Protein AF-A0A1K1RZ10-F1 (afdb_monomer_lite)

Foldseek 3Di:
DDDPPPPPQLPPLQCQLPVVPPCVVVVVPPPDRHQDEQAEPPVCQVSSVVSLVVVLVVLLVCCVVPVDQEEEDDDDEQARQCCPSYRNYTRDCSVVSNVVSNQVVCCVPVVHRRHAYEGEPHDDDPRYEYEPEVDQPPAQDPPHEYEYEDEQFDLEDDPDGDGDPVVVVVVQVSQVVSVYGYDYHQHADPVRHGDDD

Radius of gyration: 19.36 Å; chains: 1; bounding box: 48×40×46 Å

pLDDT: mean 80.46, std 19.48, range [22.22, 98.38]

InterPro domains:
  IPR017853 Glycoside hydrolase superfamily [SSF51445] (45-194)
  IPR057739 Glycoside hydrolase family 29, N-terminal [PF01120] (50-194)

Structure (mmCIF, N/CA/C/O backbone):
data_AF-A0A1K1RZ10-F1
#
_entry.id   AF-A0A1K1RZ10-F1
#
loop_
_atom_site.group_PDB
_atom_site.id
_atom_site.type_symbol
_atom_site.label_atom_id
_atom_site.label_alt_id
_atom_site.label_comp_id
_atom_site.label_asym_id
_atom_site.label_entity_id
_atom_site.label_seq_id
_atom_site.pdbx_PDB_ins_code
_atom_site.Cartn_x
_atom_site.Cartn_y
_atom_site.Cartn_z
_atom_site.occupancy
_atom_site.B_iso_or_equiv
_atom_site.auth_seq_id
_atom_site.auth_comp_id
_atom_site.auth_asym_id
_atom_site.auth_atom_id
_atom_site.pdbx_PDB_model_num
ATOM 1 N N . MET A 1 1 ? 16.581 -17.159 25.638 1.00 31.84 1 MET A N 1
ATOM 2 C CA . MET A 1 1 ? 16.754 -15.747 25.233 1.00 31.84 1 MET A CA 1
ATOM 3 C C . MET A 1 1 ? 17.752 -15.730 24.096 1.00 31.84 1 MET A C 1
ATOM 5 O O . MET A 1 1 ? 18.945 -15.583 24.320 1.00 31.84 1 MET A O 1
ATOM 9 N N . GLU A 1 2 ? 17.261 -15.970 22.891 1.00 22.22 2 GLU A N 1
ATOM 10 C CA . GLU A 1 2 ? 18.051 -15.918 21.668 1.00 22.22 2 GLU A CA 1
ATOM 11 C C . GLU A 1 2 ? 17.484 -14.746 20.875 1.00 22.22 2 GLU A C 1
ATOM 13 O O . GLU A 1 2 ? 16.277 -14.669 20.642 1.00 22.22 2 GLU A O 1
ATOM 18 N N . LYS A 1 3 ? 18.326 -13.743 20.619 1.00 23.30 3 LYS A N 1
ATOM 19 C CA . LYS A 1 3 ? 17.936 -12.570 19.843 1.00 23.30 3 LYS A CA 1
ATOM 20 C C . LYS A 1 3 ? 17.592 -13.063 18.442 1.00 23.30 3 LYS A C 1
ATOM 22 O O . LYS A 1 3 ? 18.491 -13.488 17.725 1.00 23.30 3 LYS A O 1
ATOM 27 N N . ALA A 1 4 ? 16.322 -12.970 18.059 1.00 25.61 4 ALA A N 1
ATOM 28 C CA . ALA A 1 4 ? 15.931 -13.006 16.661 1.00 25.61 4 ALA A CA 1
ATOM 29 C C . ALA A 1 4 ? 16.624 -11.824 15.969 1.00 25.61 4 ALA A C 1
ATOM 31 O O . ALA A 1 4 ? 16.209 -10.670 16.085 1.00 25.61 4 ALA A O 1
ATOM 32 N N . SER A 1 5 ? 17.758 -12.094 15.328 1.00 28.73 5 SER A N 1
ATOM 33 C CA . SER A 1 5 ? 18.418 -11.162 14.429 1.00 28.73 5 SER A CA 1
ATOM 34 C C . SER A 1 5 ? 17.572 -11.073 13.164 1.00 28.73 5 SER A C 1
ATOM 36 O O . SER A 1 5 ? 17.844 -11.752 12.177 1.00 28.73 5 SER A O 1
ATOM 38 N N . GLY A 1 6 ? 16.516 -10.260 13.221 1.00 30.58 6 GLY A N 1
ATOM 39 C CA . GLY A 1 6 ? 15.771 -9.808 12.053 1.00 30.58 6 GLY A CA 1
ATOM 40 C C . GLY A 1 6 ? 16.678 -8.929 11.203 1.00 30.58 6 GLY A C 1
ATOM 41 O O . GLY A 1 6 ? 16.684 -7.706 11.333 1.00 30.58 6 GLY A O 1
ATOM 42 N N . GLY A 1 7 ? 17.506 -9.562 10.372 1.00 28.30 7 GLY A N 1
ATOM 43 C CA . GLY A 1 7 ? 18.120 -8.885 9.245 1.00 28.30 7 GLY A CA 1
ATOM 44 C C . GLY A 1 7 ? 16.985 -8.397 8.361 1.00 28.30 7 GLY A C 1
ATOM 45 O O . GLY A 1 7 ? 16.257 -9.213 7.810 1.00 28.30 7 GLY A O 1
ATOM 46 N N . LYS A 1 8 ? 16.793 -7.075 8.278 1.00 38.19 8 LYS A N 1
ATOM 47 C CA . LYS A 1 8 ? 15.908 -6.476 7.278 1.00 38.19 8 LYS A CA 1
ATOM 48 C C . LYS A 1 8 ? 16.359 -6.993 5.921 1.00 38.19 8 LYS A C 1
ATOM 50 O O . LYS A 1 8 ? 17.445 -6.639 5.458 1.00 38.19 8 LYS A O 1
ATOM 55 N N . ASP A 1 9 ? 15.548 -7.849 5.322 1.00 35.72 9 ASP A N 1
ATOM 56 C CA . ASP A 1 9 ? 15.793 -8.379 3.995 1.00 35.72 9 ASP A CA 1
ATOM 57 C C . ASP A 1 9 ? 15.550 -7.226 3.006 1.00 35.72 9 ASP A C 1
ATOM 59 O O . ASP A 1 9 ? 14.450 -6.997 2.512 1.00 35.72 9 ASP A O 1
ATOM 63 N N . MET A 1 10 ? 16.594 -6.422 2.760 1.00 37.62 10 MET A N 1
ATOM 64 C CA . MET A 1 10 ? 16.615 -5.282 1.819 1.00 37.62 10 MET A CA 1
ATOM 65 C C . MET A 1 10 ? 16.478 -5.726 0.345 1.00 37.62 10 MET A C 1
ATOM 67 O O . MET A 1 10 ? 16.858 -5.017 -0.587 1.00 37.62 10 MET A O 1
ATOM 71 N N . THR A 1 11 ? 15.982 -6.939 0.139 1.00 38.25 11 THR A N 1
ATOM 72 C CA . THR A 1 11 ? 15.814 -7.658 -1.115 1.00 38.25 11 THR A CA 1
ATOM 73 C C . THR A 1 11 ? 14.441 -7.435 -1.740 1.00 38.25 11 THR A C 1
ATOM 75 O O . THR A 1 11 ? 14.206 -7.940 -2.819 1.00 38.25 11 THR A O 1
ATOM 78 N N . HIS A 1 12 ? 13.510 -6.686 -1.149 1.00 37.19 12 HIS A N 1
ATOM 79 C CA . HIS A 1 12 ? 12.165 -6.588 -1.742 1.00 37.19 12 HIS A CA 1
ATOM 80 C C . HIS A 1 12 ? 12.026 -5.411 -2.729 1.00 37.19 12 HIS A C 1
ATOM 82 O O . HIS A 1 12 ? 11.561 -5.600 -3.856 1.00 3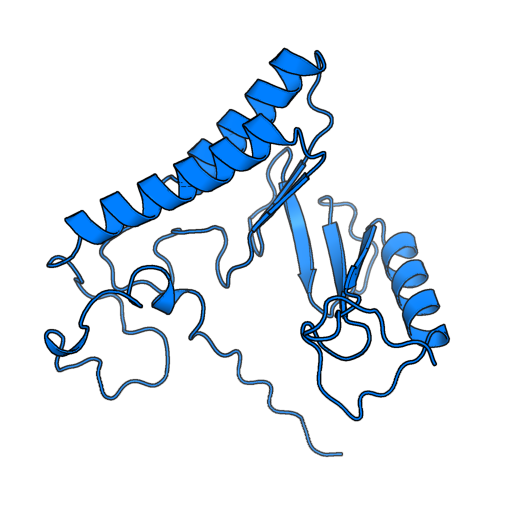7.19 12 HIS A O 1
ATOM 88 N N . ASP A 1 13 ? 12.568 -4.232 -2.410 1.00 37.50 13 ASP A N 1
ATOM 89 C CA . ASP A 1 13 ? 12.486 -3.069 -3.314 1.00 37.50 13 ASP A CA 1
ATOM 90 C C . ASP A 1 13 ? 13.431 -3.156 -4.514 1.00 37.50 13 ASP A C 1
ATOM 92 O O . ASP A 1 13 ? 13.096 -2.707 -5.614 1.00 37.50 13 ASP A O 1
ATOM 96 N N . PHE A 1 14 ? 14.598 -3.787 -4.335 1.00 37.47 14 PHE A N 1
ATOM 97 C CA . PHE A 1 14 ? 15.569 -3.969 -5.418 1.00 37.47 14 PHE A CA 1
ATOM 98 C C . PHE A 1 14 ? 15.023 -4.841 -6.554 1.00 37.47 14 PHE A C 1
ATOM 100 O O . PHE A 1 14 ? 15.487 -4.763 -7.692 1.00 37.47 14 PHE A O 1
ATOM 107 N N . TYR A 1 15 ? 14.043 -5.688 -6.244 1.00 42.84 15 TYR A N 1
ATOM 108 C CA . TYR A 1 15 ? 13.624 -6.773 -7.113 1.00 42.84 15 TYR A CA 1
ATOM 109 C C . TYR A 1 15 ? 12.433 -6.387 -7.996 1.00 42.84 15 TYR A C 1
ATOM 111 O O . TYR A 1 15 ? 12.360 -6.863 -9.122 1.00 42.84 15 TYR A O 1
ATOM 119 N N . MET A 1 16 ? 11.565 -5.447 -7.615 1.00 46.06 16 MET A N 1
ATOM 120 C CA . MET A 1 16 ? 10.372 -5.122 -8.424 1.00 46.06 16 MET A CA 1
ATOM 121 C C . MET A 1 16 ? 10.692 -4.645 -9.858 1.00 46.06 16 MET A C 1
ATOM 123 O O . MET A 1 16 ? 10.025 -5.054 -10.803 1.00 46.06 16 MET A O 1
ATOM 127 N N . VAL A 1 17 ? 11.746 -3.846 -10.065 1.00 50.25 17 VAL A N 1
ATOM 128 C CA . VAL A 1 17 ? 12.159 -3.406 -11.420 1.00 50.25 17 VAL A CA 1
ATOM 129 C C . VAL A 1 17 ? 13.129 -4.398 -12.088 1.00 50.25 17 VAL A C 1
ATOM 131 O O . VAL A 1 17 ? 13.363 -4.317 -13.289 1.00 50.25 17 VAL A O 1
ATOM 134 N N . LEU A 1 18 ? 13.695 -5.359 -11.352 1.00 49.16 18 LEU A N 1
ATOM 135 C CA . LEU A 1 18 ? 14.758 -6.243 -11.854 1.00 49.16 18 LEU A CA 1
ATOM 136 C C . LEU A 1 18 ? 14.378 -7.736 -11.917 1.00 49.16 18 LEU A C 1
ATOM 138 O O . LEU A 1 18 ? 15.129 -8.498 -12.515 1.00 49.16 18 LEU A O 1
ATOM 142 N N . ILE A 1 19 ? 13.215 -8.166 -11.404 1.00 48.66 19 ILE A N 1
ATOM 143 C CA . ILE A 1 19 ? 12.745 -9.570 -11.457 1.00 48.66 19 ILE A CA 1
ATOM 144 C C . ILE A 1 19 ? 12.663 -10.088 -12.899 1.00 48.66 19 ILE A C 1
ATOM 146 O O . ILE A 1 19 ? 13.001 -11.239 -13.167 1.00 48.66 19 ILE A O 1
ATOM 150 N N . CYS A 1 20 ? 12.256 -9.239 -13.844 1.00 51.03 20 CYS A N 1
ATOM 151 C CA . CYS A 1 20 ? 12.090 -9.632 -15.246 1.00 51.03 20 CYS A CA 1
ATOM 152 C C . CYS A 1 20 ? 13.328 -9.358 -16.111 1.00 51.03 20 CYS A C 1
ATOM 154 O O . CYS A 1 20 ? 13.260 -9.479 -17.335 1.00 51.03 20 CYS A O 1
ATOM 156 N N . VAL A 1 21 ? 14.444 -8.938 -15.510 1.00 63.06 21 VAL A N 1
ATOM 157 C CA . VAL A 1 21 ? 15.618 -8.469 -16.242 1.00 63.06 21 VAL A CA 1
ATOM 158 C C . VAL A 1 21 ? 16.857 -9.239 -15.800 1.00 63.06 21 VAL A C 1
ATOM 160 O O . VAL A 1 21 ? 17.139 -9.402 -14.617 1.00 63.06 21 VAL A O 1
ATOM 163 N N . SER A 1 22 ? 17.635 -9.725 -16.766 1.00 64.44 22 SER A N 1
ATOM 164 C CA . SER A 1 22 ? 18.854 -10.473 -16.467 1.00 64.44 22 SER A CA 1
ATOM 165 C C . SER A 1 22 ? 19.937 -9.555 -15.898 1.00 64.44 22 SER A C 1
ATOM 167 O O . SER A 1 22 ? 20.691 -8.936 -16.641 1.00 64.44 22 SER A O 1
ATOM 169 N N . ILE A 1 23 ? 20.131 -9.584 -14.581 1.00 65.25 23 ILE A N 1
ATOM 170 C CA . ILE A 1 23 ? 21.232 -8.871 -13.910 1.00 65.25 23 ILE A CA 1
ATOM 171 C C . ILE A 1 23 ? 22.627 -9.471 -14.188 1.00 65.25 23 ILE A C 1
ATOM 173 O O . ILE A 1 23 ? 23.636 -8.925 -13.746 1.00 65.25 23 ILE A O 1
ATOM 177 N N . ARG A 1 24 ? 22.716 -10.581 -14.942 1.00 64.62 24 ARG A N 1
ATOM 178 C CA . ARG A 1 24 ? 23.984 -11.265 -15.279 1.00 64.62 24 ARG A CA 1
ATOM 179 C C . ARG A 1 24 ? 24.942 -10.405 -16.105 1.00 64.62 24 ARG A C 1
ATOM 181 O O . ARG A 1 24 ? 26.150 -10.634 -16.064 1.00 64.62 24 ARG A O 1
ATOM 188 N N . GLU A 1 25 ? 24.426 -9.422 -16.841 1.00 66.56 25 GLU A N 1
ATOM 189 C CA . GLU A 1 25 ? 25.254 -8.466 -17.584 1.00 66.56 25 GLU A CA 1
ATOM 190 C C . GLU A 1 25 ? 26.029 -7.513 -16.655 1.00 66.56 25 GLU A C 1
ATOM 192 O O . GLU A 1 25 ? 27.107 -7.032 -17.007 1.00 66.56 25 GLU A O 1
ATOM 197 N N . TYR A 1 26 ? 25.571 -7.352 -15.411 1.00 68.31 26 TYR A N 1
ATOM 198 C CA . TYR A 1 26 ? 26.232 -6.573 -14.370 1.00 68.31 26 TYR A CA 1
ATOM 199 C C . TYR A 1 26 ? 27.092 -7.477 -13.478 1.00 68.31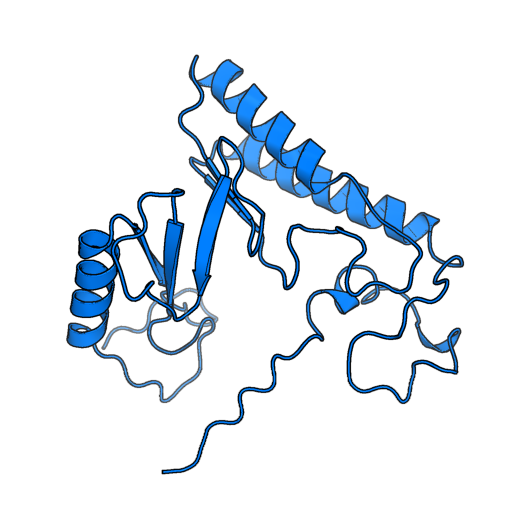 26 TYR A C 1
ATOM 201 O O . TYR A 1 26 ? 26.837 -7.649 -12.287 1.00 68.31 26 TYR A O 1
ATOM 209 N N . LYS A 1 27 ? 28.160 -8.048 -14.058 1.00 59.50 27 LYS A N 1
ATOM 210 C CA . LYS A 1 27 ? 29.048 -9.065 -13.443 1.00 59.50 27 LYS A CA 1
ATOM 211 C C . LYS A 1 27 ? 29.532 -8.763 -12.012 1.00 59.50 27 LYS A C 1
ATOM 213 O O . LYS A 1 27 ? 29.848 -9.695 -11.283 1.00 59.50 27 LYS A O 1
ATOM 218 N N . LYS A 1 28 ? 29.591 -7.490 -11.600 1.00 60.84 28 LYS A N 1
ATOM 219 C CA . LYS A 1 28 ? 30.013 -7.054 -10.250 1.00 60.84 28 LYS A CA 1
ATOM 220 C C . LYS A 1 28 ? 28.921 -7.165 -9.171 1.00 60.84 28 LYS A C 1
ATOM 222 O O . LYS A 1 28 ? 29.190 -6.850 -8.014 1.00 60.84 28 LYS A O 1
ATOM 227 N N . LEU A 1 29 ? 27.701 -7.555 -9.542 1.00 60.78 29 LEU A N 1
ATOM 228 C CA . LEU A 1 29 ? 26.531 -7.544 -8.656 1.00 60.78 29 LEU A CA 1
ATOM 229 C C . LEU A 1 29 ? 26.071 -8.939 -8.223 1.00 60.78 29 LEU A C 1
ATOM 231 O O . LEU A 1 29 ? 25.352 -9.059 -7.241 1.00 60.78 29 LEU A O 1
ATOM 235 N N . LEU A 1 30 ? 26.526 -9.996 -8.903 1.00 58.34 30 LEU A N 1
ATOM 236 C CA . LEU A 1 30 ? 26.131 -11.385 -8.623 1.00 58.34 30 LEU A CA 1
ATOM 237 C C . LEU A 1 30 ? 26.645 -11.926 -7.276 1.00 58.34 30 LEU A C 1
ATOM 239 O O . LEU A 1 30 ? 26.230 -13.000 -6.858 1.00 58.34 30 LEU A O 1
ATOM 243 N N . SER A 1 31 ? 27.561 -11.214 -6.616 1.00 57.66 31 SER A N 1
ATOM 244 C CA . SER A 1 31 ? 28.207 -11.636 -5.368 1.00 57.66 31 SER A CA 1
ATOM 245 C C . SER A 1 31 ? 27.884 -10.739 -4.169 1.00 57.66 31 SER A C 1
ATOM 247 O O . SER A 1 31 ? 28.568 -10.835 -3.153 1.00 57.66 31 SER A O 1
ATOM 249 N N . GLN A 1 32 ? 26.921 -9.818 -4.285 1.00 59.03 32 GLN A N 1
ATOM 250 C CA . GLN A 1 32 ? 26.608 -8.863 -3.219 1.00 59.03 32 GLN A CA 1
ATOM 251 C C . GLN A 1 32 ? 25.388 -9.301 -2.406 1.00 59.03 32 GLN A C 1
ATOM 253 O O . GLN A 1 32 ? 24.349 -9.641 -2.964 1.00 59.03 32 GLN A O 1
ATOM 258 N N . SER A 1 33 ? 25.517 -9.259 -1.079 1.00 55.16 33 SER A N 1
ATOM 259 C CA . SER A 1 33 ? 24.399 -9.375 -0.144 1.00 55.16 33 SER A CA 1
ATOM 260 C C . SER A 1 33 ? 23.812 -7.983 0.100 1.00 55.16 33 SER A C 1
ATOM 262 O O . SER A 1 33 ? 24.414 -7.177 0.811 1.00 55.16 33 SER A O 1
ATOM 264 N N . GLY A 1 34 ? 22.659 -7.696 -0.498 1.00 58.47 34 GLY A N 1
ATOM 265 C CA . GLY A 1 34 ? 21.949 -6.428 -0.328 1.00 58.47 34 GLY A CA 1
ATOM 266 C C . GLY A 1 34 ? 21.860 -5.583 -1.602 1.00 58.47 34 GLY A C 1
ATOM 267 O O . GLY A 1 34 ? 22.293 -6.021 -2.671 1.00 58.47 34 GLY A O 1
ATOM 268 N N . PRO A 1 35 ? 21.264 -4.382 -1.501 1.00 56.16 35 PRO A N 1
ATOM 269 C CA . PRO A 1 35 ? 21.111 -3.466 -2.620 1.00 56.16 35 PRO A CA 1
ATOM 270 C C . PRO A 1 35 ? 22.469 -3.169 -3.269 1.00 56.16 35 PRO A C 1
ATOM 272 O O . PRO A 1 35 ? 23.356 -2.676 -2.566 1.00 56.16 35 PRO A O 1
ATOM 275 N N . PRO A 1 36 ? 22.686 -3.430 -4.573 1.00 57.16 36 PRO A N 1
ATOM 276 C CA . PRO A 1 36 ? 23.929 -3.047 -5.208 1.00 57.16 36 PRO A CA 1
ATOM 277 C C . PRO A 1 36 ? 24.162 -1.536 -5.090 1.00 57.16 36 PRO A C 1
ATOM 279 O O . PRO A 1 36 ? 23.206 -0.751 -5.067 1.00 57.16 36 PRO A O 1
ATOM 282 N N . PRO A 1 37 ? 25.437 -1.119 -4.998 1.00 54.34 37 PRO A N 1
ATOM 283 C CA . PRO A 1 37 ? 25.802 0.268 -4.803 1.00 54.34 37 PRO A CA 1
ATOM 284 C C . PRO A 1 37 ? 25.229 1.128 -5.920 1.00 54.34 37 PRO A C 1
ATOM 286 O O . PRO A 1 37 ? 25.015 0.669 -7.044 1.00 54.34 37 PRO A O 1
ATOM 289 N N . ALA A 1 38 ? 25.047 2.405 -5.600 1.00 49.69 38 ALA A N 1
ATOM 290 C CA . ALA A 1 38 ? 24.768 3.456 -6.558 1.00 49.69 38 ALA A CA 1
ATOM 291 C C . ALA A 1 38 ? 25.645 3.280 -7.823 1.00 49.69 38 ALA A C 1
ATOM 293 O O . ALA A 1 38 ? 26.862 3.457 -7.780 1.00 49.69 38 ALA A O 1
ATOM 294 N N . GLY A 1 39 ? 25.038 2.867 -8.938 1.00 51.31 39 GLY A N 1
ATOM 295 C CA . GLY A 1 39 ? 25.742 2.407 -10.132 1.00 51.31 39 GLY A CA 1
ATOM 296 C C . GLY A 1 39 ? 24.781 2.118 -11.284 1.00 51.31 39 GLY A C 1
ATOM 297 O O . GLY A 1 39 ? 23.652 1.689 -11.084 1.00 51.31 39 GLY A O 1
ATOM 298 N N . ILE A 1 40 ? 25.223 2.423 -12.500 1.00 54.16 40 ILE A N 1
ATOM 299 C CA . ILE A 1 40 ? 24.345 2.719 -13.629 1.00 54.16 40 ILE A CA 1
ATOM 300 C C . ILE A 1 40 ? 23.728 1.441 -14.247 1.00 54.16 40 ILE A C 1
ATOM 302 O O . ILE A 1 40 ? 24.342 0.806 -15.103 1.00 54.16 40 ILE A O 1
ATOM 306 N N . PHE A 1 41 ? 22.472 1.120 -13.912 1.00 66.00 41 PHE A N 1
ATOM 307 C CA . PHE A 1 41 ? 21.641 0.134 -14.635 1.00 66.00 41 PHE A CA 1
ATOM 308 C C . PHE A 1 41 ? 21.022 0.709 -15.931 1.00 66.00 41 PHE A C 1
ATOM 310 O O . PHE A 1 41 ? 19.832 0.551 -16.206 1.00 66.00 41 PHE A O 1
ATOM 317 N N . ILE A 1 42 ? 21.808 1.437 -16.736 1.00 68.44 42 ILE A N 1
ATOM 318 C CA . ILE A 1 42 ? 21.283 2.183 -17.900 1.00 68.44 42 ILE A CA 1
ATOM 319 C C . ILE A 1 42 ? 20.731 1.296 -19.014 1.00 68.44 42 ILE A C 1
ATOM 321 O O . ILE A 1 42 ? 19.881 1.743 -19.783 1.00 68.44 42 ILE A O 1
ATOM 325 N N . ASN A 1 43 ? 21.188 0.049 -19.116 1.00 75.81 43 ASN A N 1
ATOM 326 C CA . ASN A 1 43 ? 20.813 -0.828 -20.229 1.00 75.81 43 ASN A CA 1
ATOM 327 C C . ASN A 1 43 ? 19.323 -1.197 -20.198 1.00 75.81 43 ASN A C 1
ATOM 329 O O . ASN A 1 43 ? 18.778 -1.679 -21.189 1.00 75.81 43 ASN A O 1
ATOM 333 N N . HIS A 1 44 ? 18.644 -0.928 -19.080 1.00 78.56 44 HIS A N 1
ATOM 334 C CA . HIS A 1 44 ? 17.244 -1.273 -18.870 1.00 78.56 44 HIS A CA 1
ATOM 335 C C . HIS A 1 44 ? 16.359 -0.063 -18.564 1.00 78.56 44 HIS A C 1
ATOM 337 O O . HIS A 1 44 ? 15.237 -0.242 -18.098 1.00 78.56 44 HIS A O 1
ATOM 343 N N . LEU A 1 45 ? 16.798 1.168 -18.866 1.00 80.81 45 LEU A N 1
ATOM 344 C CA . LEU A 1 45 ? 15.977 2.370 -18.643 1.00 80.81 45 LEU A CA 1
ATOM 345 C C . LEU A 1 45 ? 14.622 2.304 -19.352 1.00 80.81 45 LEU A C 1
ATOM 347 O O . LEU A 1 45 ? 13.619 2.751 -18.800 1.00 80.81 45 LEU A O 1
ATOM 351 N N . TYR A 1 46 ? 14.577 1.728 -20.558 1.00 84.00 46 TYR A N 1
ATOM 352 C CA . TYR A 1 46 ? 13.316 1.526 -21.270 1.00 84.00 46 TYR A CA 1
ATOM 353 C C . TYR A 1 46 ? 12.373 0.604 -20.489 1.00 84.00 46 TYR A C 1
ATOM 355 O O . TYR A 1 46 ? 11.208 0.947 -20.296 1.00 84.00 46 TYR A O 1
ATOM 363 N N . TYR A 1 47 ? 12.885 -0.526 -19.991 1.00 82.88 47 TYR A N 1
ATOM 364 C CA . TYR A 1 47 ? 12.105 -1.451 -19.173 1.00 82.88 47 TYR A CA 1
ATOM 365 C C . TYR A 1 47 ? 11.663 -0.796 -17.861 1.00 82.88 47 TYR A C 1
ATOM 367 O O . TYR A 1 47 ? 10.489 -0.866 -17.522 1.00 82.88 47 TYR A O 1
ATOM 375 N N . ALA A 1 48 ? 12.558 -0.100 -17.156 1.00 81.94 48 ALA A N 1
ATOM 376 C CA . ALA A 1 48 ? 12.227 0.589 -15.911 1.00 81.94 48 ALA A CA 1
ATOM 377 C C . ALA A 1 48 ? 11.122 1.639 -16.120 1.00 81.94 48 ALA A C 1
ATOM 379 O O . ALA A 1 48 ? 10.150 1.697 -15.361 1.00 81.94 48 ALA A O 1
ATOM 380 N N . LYS A 1 49 ? 11.205 2.415 -17.209 1.00 86.31 49 LYS A N 1
ATOM 381 C CA . LYS A 1 49 ? 10.153 3.359 -17.598 1.00 86.31 49 LYS A CA 1
ATOM 382 C C . LYS A 1 49 ? 8.845 2.652 -17.923 1.00 86.31 49 LYS A C 1
ATOM 384 O O . LYS A 1 49 ? 7.799 3.083 -17.446 1.00 86.31 49 LYS A O 1
ATOM 389 N N . TRP A 1 50 ? 8.890 1.579 -18.707 1.00 89.31 50 TRP A N 1
ATOM 390 C CA . TRP A 1 50 ? 7.702 0.792 -19.018 1.00 89.31 50 TRP A CA 1
ATOM 391 C C . TRP A 1 50 ? 7.063 0.227 -17.742 1.00 89.31 50 TRP A C 1
ATOM 393 O O . TRP A 1 50 ? 5.879 0.451 -17.516 1.00 89.31 50 TRP A O 1
ATOM 403 N N . TYR A 1 51 ? 7.844 -0.406 -16.867 1.00 87.62 51 TYR A N 1
ATOM 404 C CA . TYR A 1 51 ? 7.372 -1.057 -15.647 1.00 87.62 51 TYR A CA 1
ATOM 405 C C . TYR A 1 51 ? 6.712 -0.071 -14.684 1.00 87.62 51 TYR A C 1
ATOM 407 O O . TYR A 1 51 ? 5.577 -0.278 -14.270 1.00 87.62 51 TYR A O 1
ATOM 415 N N . THR A 1 52 ? 7.383 1.040 -14.375 1.00 89.31 52 THR A N 1
ATOM 416 C CA . THR A 1 52 ? 6.820 2.082 -13.495 1.00 89.31 52 THR A CA 1
ATOM 417 C C . THR A 1 52 ? 5.565 2.728 -14.078 1.00 89.31 52 THR A C 1
ATOM 419 O O . THR A 1 52 ? 4.641 3.050 -13.334 1.00 89.31 52 THR A O 1
ATOM 422 N N . THR A 1 53 ? 5.495 2.859 -15.408 1.00 93.12 53 THR A N 1
ATOM 423 C CA . THR A 1 53 ? 4.285 3.312 -16.109 1.00 93.12 53 THR A CA 1
ATOM 424 C C . THR A 1 53 ? 3.154 2.299 -15.947 1.00 93.12 53 THR A C 1
ATOM 426 O O . THR A 1 53 ? 2.048 2.677 -15.576 1.00 93.12 53 THR A O 1
ATOM 429 N N . GLN A 1 54 ? 3.420 1.011 -16.184 1.00 94.62 54 GLN A N 1
ATOM 430 C CA . GLN A 1 54 ? 2.416 -0.042 -16.026 1.00 94.62 54 GLN A CA 1
ATOM 431 C C . GLN A 1 54 ? 1.944 -0.166 -14.577 1.00 94.62 54 GLN A C 1
ATOM 433 O O . GLN A 1 54 ? 0.748 -0.300 -14.348 1.00 94.62 54 GLN A O 1
ATOM 438 N N . TRP A 1 55 ? 2.849 -0.062 -13.603 1.00 93.56 55 TRP A N 1
ATOM 439 C CA . TRP A 1 55 ? 2.495 -0.049 -12.187 1.00 93.56 55 TRP A CA 1
ATOM 440 C C . TRP A 1 55 ? 1.519 1.090 -11.864 1.00 93.56 55 TRP A C 1
ATOM 442 O O . TRP A 1 55 ? 0.475 0.843 -11.263 1.00 93.56 55 TRP A O 1
ATOM 452 N N . ALA A 1 56 ? 1.802 2.315 -12.329 1.00 96.50 56 ALA A N 1
ATOM 453 C CA . ALA A 1 56 ? 0.917 3.456 -12.096 1.00 96.50 56 ALA A CA 1
ATOM 454 C C . ALA A 1 56 ? -0.455 3.241 -12.746 1.00 96.50 56 ALA A C 1
ATOM 456 O O . ALA A 1 56 ? -1.478 3.426 -12.092 1.00 96.50 56 ALA A O 1
ATOM 457 N N . LEU A 1 57 ? -0.477 2.776 -14.000 1.00 98.00 57 LEU A N 1
ATOM 458 C CA . LEU A 1 57 ? -1.717 2.480 -14.716 1.00 98.00 57 LEU A CA 1
ATOM 459 C C . LEU A 1 57 ? -2.550 1.403 -14.014 1.00 98.00 57 LEU A C 1
ATOM 461 O O . LEU A 1 57 ? -3.764 1.537 -13.959 1.00 98.00 57 LEU A O 1
ATOM 465 N N . ARG A 1 58 ? -1.928 0.367 -13.438 1.00 97.44 58 ARG A N 1
ATOM 466 C CA . ARG A 1 58 ? -2.644 -0.678 -12.686 1.00 97.44 58 ARG A CA 1
ATOM 467 C C . ARG A 1 58 ? -3.244 -0.159 -11.387 1.00 97.44 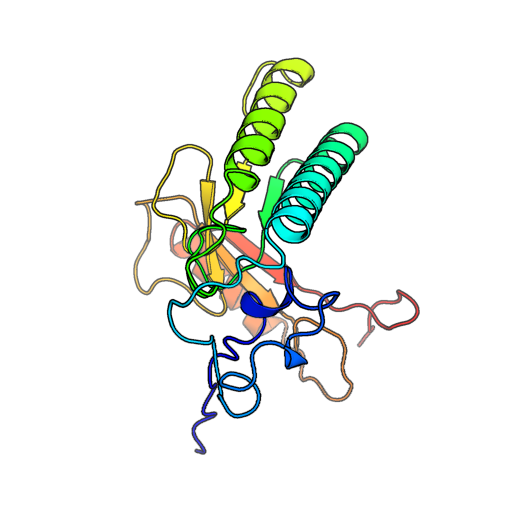58 ARG A C 1
ATOM 469 O O . ARG A 1 58 ? -4.384 -0.487 -11.083 1.00 97.44 58 ARG A O 1
ATOM 476 N N . MET A 1 59 ? -2.506 0.664 -10.647 1.00 97.56 59 MET A N 1
ATOM 477 C CA . MET A 1 59 ? -3.035 1.304 -9.441 1.00 97.56 59 MET A CA 1
ATOM 478 C C . MET A 1 59 ? -4.226 2.213 -9.773 1.00 97.56 59 MET A C 1
ATOM 480 O O . MET A 1 59 ? -5.256 2.128 -9.111 1.00 97.56 59 MET A O 1
ATOM 484 N N . MET A 1 60 ? -4.104 3.037 -10.821 1.00 98.38 60 MET A N 1
ATOM 485 C CA . MET A 1 60 ? -5.177 3.925 -11.289 1.00 98.38 60 MET A CA 1
ATOM 486 C C . MET A 1 60 ? -6.394 3.147 -11.811 1.00 98.38 60 MET A C 1
ATOM 488 O O . MET A 1 60 ? -7.524 3.545 -11.562 1.00 98.38 60 MET A O 1
ATOM 492 N N . ASP A 1 61 ? -6.178 2.025 -12.499 1.00 98.38 61 ASP A N 1
ATOM 493 C CA . ASP A 1 61 ? -7.247 1.142 -12.979 1.00 98.38 61 ASP A CA 1
ATOM 494 C C . ASP A 1 61 ? -8.055 0.547 -11.814 1.00 98.38 61 ASP A C 1
ATOM 496 O O . ASP A 1 61 ? -9.285 0.573 -11.828 1.00 98.38 61 ASP A O 1
ATOM 500 N N . VAL A 1 62 ? -7.385 0.081 -10.754 1.00 97.25 62 VAL A N 1
ATOM 501 C CA . VAL A 1 62 ? -8.056 -0.447 -9.554 1.00 97.25 62 VAL A CA 1
ATOM 502 C C . VAL A 1 62 ? -8.833 0.649 -8.819 1.00 97.25 62 VAL A C 1
ATOM 504 O O . VAL A 1 62 ? -9.995 0.444 -8.466 1.00 97.25 62 VAL A O 1
ATOM 507 N N . THR A 1 63 ? -8.241 1.825 -8.594 1.00 97.44 63 THR A N 1
ATOM 508 C CA . THR A 1 63 ? -8.948 2.923 -7.906 1.00 97.44 63 THR A CA 1
ATOM 509 C C . THR A 1 63 ? -10.116 3.457 -8.733 1.00 97.44 63 THR A C 1
ATOM 511 O O . THR A 1 63 ? -11.153 3.852 -8.188 1.00 97.44 63 THR A O 1
ATOM 514 N N . GLU A 1 64 ? -9.994 3.419 -10.059 1.00 97.25 64 GLU A N 1
ATOM 515 C CA . GLU A 1 64 ? -11.084 3.726 -10.969 1.00 97.25 64 GLU A CA 1
ATOM 516 C C . GLU A 1 64 ? -12.234 2.720 -10.839 1.00 97.25 64 GLU A C 1
ATOM 518 O O . GLU A 1 64 ? -13.380 3.140 -10.695 1.00 97.25 64 GLU A O 1
ATOM 523 N N . HIS A 1 65 ? -11.970 1.418 -10.826 1.00 97.50 65 HIS A N 1
ATOM 524 C CA . HIS A 1 65 ? -13.049 0.426 -10.833 1.00 97.50 65 HIS A CA 1
ATOM 525 C C . HIS A 1 65 ? -13.728 0.222 -9.475 1.00 97.50 65 HIS A C 1
ATOM 527 O O . HIS A 1 65 ? -14.917 -0.093 -9.443 1.00 97.50 65 HIS A O 1
ATOM 533 N N . TYR A 1 66 ? -13.002 0.399 -8.368 1.00 97.50 66 TYR A N 1
ATOM 534 C CA . TYR A 1 66 ? -13.488 -0.003 -7.041 1.00 97.50 66 TYR A CA 1
ATOM 535 C C . TYR A 1 66 ? -13.756 1.151 -6.068 1.00 97.50 66 TYR A C 1
ATOM 537 O O . TYR A 1 66 ? -14.343 0.906 -5.021 1.00 97.50 66 TYR A O 1
ATOM 545 N N . ASP A 1 67 ? -13.354 2.385 -6.396 1.00 96.56 67 ASP A N 1
ATOM 546 C CA . ASP A 1 67 ? -13.519 3.573 -5.537 1.00 96.56 67 ASP A CA 1
ATOM 547 C C . ASP A 1 67 ? -13.127 3.348 -4.057 1.00 96.56 67 ASP A C 1
ATOM 549 O O . ASP A 1 67 ? -13.941 3.588 -3.163 1.00 96.56 67 ASP A O 1
ATOM 553 N N . PRO A 1 68 ? -11.910 2.848 -3.764 1.00 96.88 68 PRO A N 1
ATOM 554 C CA . PRO A 1 68 ? -11.534 2.495 -2.401 1.00 96.88 68 PRO A CA 1
ATOM 555 C C . PRO A 1 68 ? -11.383 3.737 -1.515 1.00 96.88 68 PRO A C 1
ATOM 557 O O . PRO A 1 68 ? -10.972 4.802 -1.977 1.00 96.88 68 PRO A O 1
ATOM 560 N N . ASP A 1 69 ? -11.638 3.587 -0.215 1.00 95.56 69 ASP A N 1
ATOM 561 C CA . ASP A 1 69 ? -11.456 4.678 0.753 1.00 95.56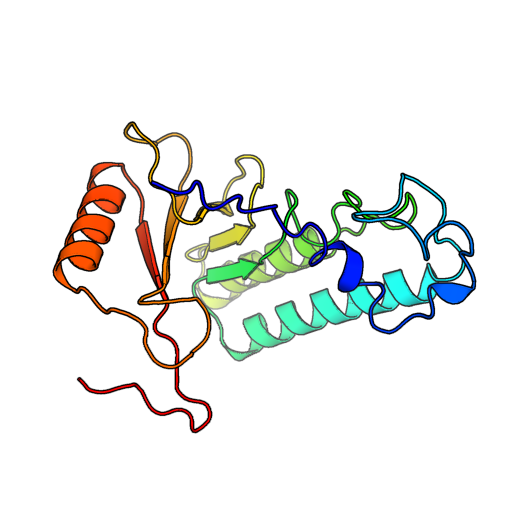 69 ASP A CA 1
ATOM 562 C C . ASP A 1 69 ? -9.985 4.961 1.075 1.00 95.56 69 ASP A C 1
ATOM 564 O O . ASP A 1 69 ? -9.626 6.071 1.472 1.00 95.56 69 ASP A O 1
ATOM 568 N N . PHE A 1 70 ? -9.109 3.981 0.862 1.00 95.56 70 PHE A N 1
ATOM 569 C CA . PHE A 1 70 ? -7.673 4.184 0.942 1.00 95.56 70 PHE A CA 1
ATOM 570 C C . PHE A 1 70 ? -6.907 3.276 -0.012 1.00 95.56 70 PHE A C 1
ATOM 572 O O . PHE A 1 70 ? -7.377 2.211 -0.411 1.00 95.56 70 PHE A O 1
ATOM 579 N N . ILE A 1 71 ? -5.695 3.703 -0.351 1.00 96.25 71 ILE A N 1
ATOM 580 C CA . ILE A 1 71 ? -4.695 2.867 -1.018 1.00 96.25 71 ILE A CA 1
ATOM 581 C C . ILE A 1 71 ? -3.514 2.646 -0.084 1.00 96.25 71 ILE A C 1
ATOM 583 O O . ILE A 1 71 ? -3.187 3.517 0.721 1.00 96.25 71 ILE A O 1
ATOM 587 N N . TYR A 1 72 ? -2.856 1.501 -0.218 1.00 94.06 72 TYR A N 1
ATOM 588 C CA . TYR A 1 72 ? -1.680 1.144 0.563 1.00 94.06 72 TYR A CA 1
ATOM 589 C C . TYR A 1 72 ? -0.554 0.719 -0.371 1.00 94.06 72 TYR A C 1
ATOM 591 O O . TYR A 1 72 ? -0.753 -0.153 -1.218 1.00 94.06 72 TYR A O 1
ATOM 599 N N . THR A 1 73 ? 0.631 1.306 -0.213 1.00 91.50 73 THR A N 1
ATOM 600 C CA . THR A 1 73 ? 1.835 0.839 -0.907 1.00 91.50 73 THR A CA 1
ATOM 601 C C . THR A 1 73 ? 2.885 0.388 0.086 1.00 91.50 73 THR A C 1
ATOM 603 O O . THR A 1 73 ? 3.351 1.184 0.905 1.00 91.50 73 THR A O 1
ATOM 606 N N . ASP A 1 74 ? 3.283 -0.870 -0.052 1.00 85.88 74 ASP A N 1
ATOM 607 C CA . ASP A 1 74 ? 4.428 -1.428 0.648 1.00 85.88 74 ASP A CA 1
ATOM 608 C C . ASP A 1 74 ? 5.749 -0.978 -0.002 1.00 85.88 74 ASP A C 1
ATOM 610 O O . ASP A 1 74 ? 5.783 -0.545 -1.161 1.00 85.88 74 ASP A O 1
ATOM 614 N N . GLY A 1 75 ? 6.834 -1.067 0.759 1.00 79.94 75 GLY A N 1
ATOM 615 C CA . GLY A 1 75 ? 8.180 -0.724 0.325 1.00 79.94 75 GLY A CA 1
ATOM 616 C C . GLY A 1 75 ? 9.127 -0.492 1.499 1.00 79.94 75 GLY A C 1
ATOM 617 O O . GLY A 1 75 ? 8.722 -0.401 2.653 1.00 79.94 75 GLY A O 1
ATOM 618 N N . THR A 1 76 ? 10.414 -0.369 1.199 1.00 75.62 76 THR A N 1
ATOM 619 C CA . THR A 1 76 ? 11.515 -0.144 2.153 1.00 75.62 76 THR A CA 1
ATOM 620 C C . THR A 1 76 ? 12.085 1.282 2.110 1.00 75.62 76 THR A C 1
ATOM 622 O O . THR A 1 76 ? 13.031 1.598 2.834 1.00 75.62 76 THR A O 1
ATOM 625 N N . SER A 1 77 ? 11.507 2.159 1.282 1.00 81.38 77 SER A N 1
ATOM 626 C CA . SER A 1 77 ? 11.846 3.583 1.154 1.00 81.38 77 SER A CA 1
ATOM 627 C C . SER A 1 77 ? 10.601 4.463 1.293 1.00 81.38 77 SER A C 1
ATOM 629 O O . SER A 1 77 ? 9.480 3.978 1.310 1.00 81.38 77 SER A O 1
ATOM 631 N N . ASP A 1 78 ? 10.823 5.773 1.314 1.00 85.12 78 ASP A N 1
ATOM 632 C CA . ASP A 1 78 ? 9.845 6.867 1.374 1.00 85.12 78 ASP A CA 1
ATOM 633 C C . ASP A 1 78 ? 8.744 6.898 0.291 1.00 85.12 78 ASP A C 1
ATOM 635 O O . ASP A 1 78 ? 7.820 7.712 0.386 1.00 85.12 78 ASP A O 1
ATOM 639 N N . GLN A 1 79 ? 8.863 6.087 -0.768 1.00 87.81 79 GLN A N 1
ATOM 640 C CA . GLN A 1 79 ? 7.832 5.852 -1.786 1.00 87.81 79 GLN A CA 1
ATOM 641 C C . GLN A 1 79 ? 8.259 4.773 -2.798 1.00 87.81 79 GLN A C 1
ATOM 643 O O . GLN A 1 79 ? 9.462 4.590 -3.034 1.00 87.81 79 GLN A O 1
ATOM 648 N N . PRO A 1 80 ? 7.298 4.168 -3.525 1.00 87.56 80 PRO A N 1
ATOM 649 C CA . PRO A 1 80 ? 7.594 3.401 -4.729 1.00 87.56 80 PRO A CA 1
ATOM 650 C C . PRO A 1 80 ? 8.441 4.202 -5.727 1.00 87.56 80 PRO A C 1
ATOM 652 O O . PRO A 1 80 ? 8.125 5.346 -6.071 1.00 87.56 80 PRO A O 1
ATOM 655 N N . PHE A 1 81 ? 9.514 3.574 -6.213 1.00 85.44 81 PHE A N 1
ATOM 656 C CA . PHE A 1 81 ? 10.420 4.122 -7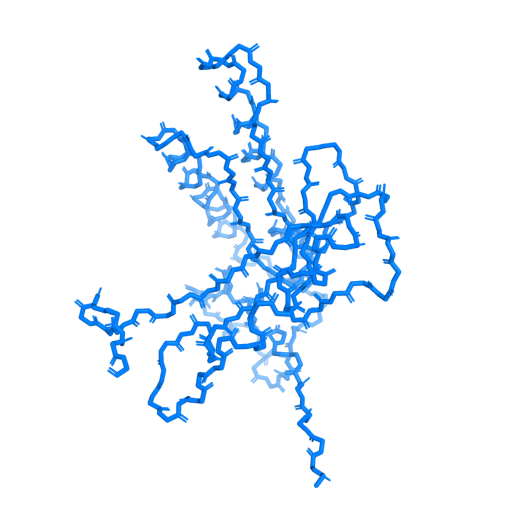.232 1.00 85.44 81 PHE A CA 1
ATOM 657 C C . PHE A 1 81 ? 11.079 5.464 -6.855 1.00 85.44 81 PHE A C 1
ATOM 659 O O . PHE A 1 81 ? 11.349 6.302 -7.723 1.00 85.44 81 PHE A O 1
ATOM 666 N N . SER A 1 82 ? 11.383 5.658 -5.564 1.00 82.44 82 SER A N 1
ATOM 667 C CA . SER A 1 82 ? 12.134 6.816 -5.044 1.00 82.44 82 SER A CA 1
ATOM 668 C C . SER A 1 82 ? 13.532 6.969 -5.663 1.00 82.44 82 SER A C 1
ATOM 670 O O . SER A 1 82 ? 14.091 8.069 -5.691 1.00 82.44 82 SER A O 1
ATOM 672 N N . GLY A 1 83 ? 14.086 5.870 -6.182 1.00 75.50 83 GLY A N 1
ATOM 673 C CA . GLY A 1 83 ? 15.461 5.753 -6.660 1.00 75.50 83 GLY A CA 1
ATOM 674 C C . GLY A 1 83 ? 16.439 5.300 -5.569 1.00 75.50 83 GLY A C 1
ATOM 675 O O . GLY A 1 83 ? 17.556 4.897 -5.892 1.00 75.50 83 GLY A O 1
ATOM 676 N N . ASN A 1 84 ? 16.029 5.313 -4.296 1.00 73.12 84 ASN A N 1
ATOM 677 C CA . ASN A 1 84 ? 16.804 4.740 -3.199 1.00 73.12 84 ASN A CA 1
ATOM 678 C C . ASN A 1 84 ? 16.826 3.212 -3.312 1.00 73.12 84 ASN A C 1
ATOM 680 O O . ASN A 1 84 ? 15.827 2.619 -3.709 1.00 73.12 84 ASN A O 1
ATOM 684 N N . GLY A 1 85 ? 17.957 2.574 -2.998 1.00 62.59 85 GLY A N 1
ATOM 685 C CA . GLY A 1 85 ? 18.066 1.121 -3.152 1.00 62.59 85 GLY A CA 1
ATOM 686 C C . GLY A 1 85 ? 17.732 0.659 -4.577 1.00 62.59 85 GLY A C 1
ATOM 687 O O . GLY A 1 85 ? 17.153 -0.395 -4.770 1.00 62.59 85 GLY A O 1
ATOM 688 N N . THR A 1 86 ? 18.060 1.459 -5.588 1.00 55.56 86 THR A N 1
ATOM 689 C CA . THR A 1 86 ? 18.103 1.053 -6.995 1.00 55.56 86 THR A CA 1
ATOM 690 C C . THR A 1 86 ? 19.420 1.613 -7.519 1.00 55.56 86 THR A C 1
ATOM 692 O O . THR A 1 86 ? 19.785 2.735 -7.165 1.00 55.56 86 THR A O 1
ATOM 695 N N . GLY A 1 87 ? 20.222 0.863 -8.273 1.00 55.19 87 GLY A N 1
ATOM 696 C CA . GLY A 1 87 ? 21.520 1.394 -8.713 1.00 55.19 87 GLY A CA 1
ATOM 697 C C . GLY A 1 87 ? 21.307 2.620 -9.607 1.00 55.19 87 GLY A C 1
ATOM 698 O O . GLY A 1 87 ? 20.817 2.456 -10.713 1.00 55.19 87 GLY A O 1
ATOM 699 N N . THR A 1 88 ? 21.591 3.821 -9.082 1.00 50.50 88 THR A N 1
ATOM 700 C CA . THR A 1 88 ? 21.580 5.208 -9.641 1.00 50.50 88 THR A CA 1
ATOM 701 C C . THR A 1 88 ? 20.608 5.648 -10.748 1.00 50.50 88 THR A C 1
ATOM 703 O O . THR A 1 88 ? 20.565 6.840 -11.037 1.00 50.50 88 THR A O 1
ATOM 706 N N . GLY A 1 89 ? 19.854 4.788 -11.418 1.00 52.84 89 GLY A N 1
ATOM 707 C CA . GLY A 1 89 ? 19.475 5.046 -12.804 1.00 52.84 89 GLY A CA 1
ATOM 708 C C . GLY A 1 89 ? 18.047 5.510 -13.019 1.00 52.84 89 GLY A C 1
ATOM 709 O O . GLY A 1 89 ? 17.786 6.168 -14.024 1.00 52.84 89 GLY A O 1
ATOM 710 N N . PHE A 1 90 ? 17.111 5.163 -12.132 1.00 71.31 90 PHE A N 1
ATOM 711 C CA . PHE A 1 90 ? 15.703 5.372 -12.448 1.00 71.31 90 PHE A CA 1
ATOM 712 C C . PHE A 1 90 ? 14.863 5.773 -11.239 1.00 71.31 90 PHE A C 1
ATOM 714 O O . PHE A 1 90 ? 14.315 4.947 -10.516 1.00 71.31 90 PHE A O 1
ATOM 721 N N . LYS A 1 91 ? 14.742 7.089 -11.063 1.00 81.50 91 LYS A N 1
ATOM 722 C CA . LYS A 1 91 ? 13.739 7.716 -10.205 1.00 81.50 91 LYS A CA 1
ATOM 723 C C . LYS A 1 91 ? 12.499 8.009 -11.042 1.00 81.50 91 LYS A C 1
ATOM 725 O O . LYS A 1 91 ? 12.610 8.645 -12.091 1.00 81.50 91 LYS A O 1
ATOM 730 N N . ALA A 1 92 ? 11.333 7.587 -10.566 1.00 86.25 92 ALA A N 1
ATOM 731 C CA . ALA A 1 92 ? 10.064 7.825 -11.244 1.00 86.25 92 ALA A CA 1
ATOM 732 C C . ALA A 1 92 ? 9.097 8.594 -10.348 1.00 86.25 92 ALA A C 1
ATOM 734 O O . ALA A 1 92 ? 9.119 8.474 -9.127 1.00 86.25 92 ALA A O 1
ATOM 735 N N . ASN A 1 93 ? 8.201 9.353 -10.972 1.00 91.44 93 ASN A N 1
ATOM 736 C CA . ASN A 1 93 ? 7.103 10.041 -10.299 1.00 91.44 93 ASN A CA 1
ATOM 737 C C . ASN A 1 93 ? 5.804 9.209 -10.288 1.00 91.44 93 ASN A C 1
ATOM 739 O O . ASN A 1 93 ? 4.718 9.768 -10.157 1.00 91.44 93 ASN A O 1
ATOM 743 N N . ALA A 1 94 ? 5.895 7.884 -10.443 1.00 93.12 94 ALA A N 1
ATOM 744 C CA . ALA A 1 94 ? 4.736 7.000 -10.564 1.00 93.12 94 ALA A CA 1
ATOM 745 C C . ALA A 1 94 ? 3.801 7.087 -9.344 1.00 93.12 94 ALA A C 1
ATOM 747 O O . ALA A 1 94 ? 2.597 7.257 -9.517 1.00 93.12 94 ALA A O 1
ATOM 748 N N . MET A 1 95 ? 4.342 7.073 -8.118 1.00 93.06 95 MET A N 1
ATOM 749 C CA . MET A 1 95 ? 3.527 7.246 -6.906 1.00 93.06 95 MET A CA 1
ATOM 750 C C . MET A 1 95 ? 2.823 8.611 -6.875 1.00 93.06 95 MET A C 1
ATOM 752 O O . MET A 1 95 ? 1.656 8.692 -6.510 1.00 93.06 95 MET A O 1
ATOM 756 N N . GLN A 1 96 ? 3.502 9.688 -7.291 1.00 93.25 96 GLN A N 1
ATOM 757 C CA . GLN A 1 96 ? 2.899 11.027 -7.336 1.00 93.25 96 GLN A CA 1
ATOM 758 C C . GLN A 1 96 ? 1.706 11.071 -8.294 1.00 93.25 96 GLN A C 1
ATOM 760 O O . GLN A 1 96 ? 0.689 11.673 -7.963 1.00 93.25 96 GLN A O 1
ATOM 765 N N . ILE A 1 97 ? 1.830 10.424 -9.458 1.00 96.31 97 ILE A N 1
ATOM 766 C CA . ILE A 1 97 ? 0.746 10.319 -10.441 1.00 96.31 97 ILE A CA 1
ATOM 767 C C . ILE A 1 97 ? -0.447 9.570 -9.834 1.00 96.31 97 ILE A C 1
ATOM 769 O O . ILE A 1 97 ? -1.565 10.069 -9.913 1.00 96.31 97 ILE A O 1
ATOM 773 N N . VAL A 1 98 ? -0.206 8.433 -9.171 1.00 97.31 98 VAL A N 1
ATOM 774 C CA . VAL A 1 98 ? -1.262 7.626 -8.534 1.00 97.31 98 VAL A CA 1
ATOM 775 C C . VAL A 1 98 ? -1.994 8.401 -7.436 1.00 97.31 98 VAL A C 1
ATOM 777 O O . VAL A 1 98 ? -3.220 8.430 -7.441 1.00 97.31 98 VAL A O 1
ATOM 780 N N . ILE A 1 99 ? -1.278 9.059 -6.515 1.00 95.81 99 ILE A N 1
ATOM 781 C CA . ILE A 1 99 ? -1.910 9.831 -5.425 1.00 95.81 99 ILE A CA 1
ATOM 782 C C . ILE A 1 99 ? -2.728 11.000 -5.987 1.00 95.81 99 ILE A C 1
ATOM 784 O O . ILE A 1 99 ? -3.848 11.242 -5.538 1.00 95.81 99 ILE A O 1
ATOM 788 N N . ALA A 1 100 ? -2.182 11.725 -6.968 1.00 96.31 100 ALA A N 1
ATOM 789 C CA . ALA A 1 100 ? -2.880 12.852 -7.580 1.00 96.31 100 ALA A CA 1
ATOM 790 C C . ALA A 1 100 ? -4.174 12.400 -8.271 1.00 96.31 100 ALA A C 1
ATOM 792 O O . ALA A 1 100 ? -5.223 13.011 -8.071 1.00 96.31 100 ALA A O 1
ATOM 793 N N . ASP A 1 101 ? -4.111 11.316 -9.045 1.00 97.88 101 ASP A N 1
ATOM 794 C CA . ASP A 1 101 ? -5.276 10.716 -9.691 1.00 97.88 101 ASP A CA 1
ATOM 795 C C . ASP A 1 101 ? -6.322 10.254 -8.663 1.00 97.88 101 ASP A C 1
ATOM 797 O O . ASP A 1 101 ? -7.493 10.617 -8.766 1.00 97.88 101 ASP A O 1
ATOM 801 N N . PHE A 1 102 ? -5.890 9.548 -7.614 1.00 97.81 102 PHE A N 1
ATOM 802 C CA . PHE A 1 102 ? -6.760 9.042 -6.553 1.00 97.81 102 PHE A CA 1
ATOM 803 C C . PHE A 1 102 ? -7.544 10.158 -5.840 1.00 97.81 102 PHE A C 1
ATOM 805 O O . PHE A 1 102 ? -8.768 10.069 -5.709 1.00 97.81 102 PHE A O 1
ATOM 812 N N . TYR A 1 103 ? -6.884 11.252 -5.446 1.00 97.06 103 TYR A N 1
ATOM 813 C CA . TYR A 1 103 ? -7.573 12.375 -4.796 1.00 97.06 103 TYR A CA 1
ATOM 814 C C . TYR A 1 103 ? -8.437 13.196 -5.746 1.00 97.06 103 TYR A C 1
ATOM 816 O O . TYR A 1 103 ? -9.538 13.601 -5.365 1.00 97.06 103 TYR A O 1
ATOM 824 N N . ASN A 1 104 ? -7.996 13.400 -6.989 1.00 97.62 104 ASN A N 1
ATOM 825 C CA . ASN A 1 104 ? -8.822 14.071 -7.992 1.00 97.62 104 ASN A CA 1
ATOM 826 C C . ASN A 1 104 ? -10.122 13.294 -8.245 1.00 97.62 104 ASN A C 1
ATOM 828 O O . ASN A 1 104 ? -11.190 13.903 -8.329 1.00 97.62 104 ASN A O 1
ATOM 832 N N . ARG A 1 105 ? -10.061 11.957 -8.290 1.00 96.88 105 ARG A N 1
ATOM 833 C CA . ARG A 1 105 ? -11.253 11.108 -8.421 1.00 96.88 105 ARG A CA 1
ATOM 834 C C . ARG A 1 105 ? -12.156 11.167 -7.197 1.00 96.88 105 ARG A C 1
ATOM 836 O O . ARG A 1 105 ? -13.368 11.245 -7.380 1.00 96.88 105 ARG A O 1
ATOM 843 N N . SER A 1 106 ? -11.602 11.200 -5.981 1.00 96.94 106 SER A N 1
ATOM 844 C CA . SER A 1 106 ? -12.405 11.407 -4.765 1.00 96.94 106 SER A CA 1
ATOM 845 C C . SER A 1 106 ? -13.226 12.695 -4.870 1.00 96.94 106 SER A C 1
ATOM 847 O O . SER A 1 106 ? -14.439 12.670 -4.668 1.00 96.94 106 SER A O 1
ATOM 849 N N . ILE A 1 107 ? -12.605 13.809 -5.276 1.00 97.25 107 ILE A N 1
ATOM 850 C CA . ILE A 1 107 ? -13.313 15.082 -5.483 1.00 97.25 107 ILE A CA 1
ATOM 851 C C . ILE A 1 107 ? -14.369 14.944 -6.584 1.00 97.25 107 ILE A C 1
ATOM 853 O O . ILE A 1 107 ? -15.506 15.369 -6.394 1.00 97.25 107 ILE A O 1
ATOM 857 N N . GLN A 1 108 ? -14.024 14.331 -7.717 1.00 97.69 108 GLN A N 1
ATOM 858 C CA . GLN A 1 108 ? -14.938 14.178 -8.849 1.00 97.69 108 GLN A CA 1
ATOM 859 C C . GLN A 1 108 ? -16.177 13.337 -8.506 1.00 97.69 108 GLN A C 1
ATOM 861 O O . GLN A 1 108 ? -17.277 13.661 -8.949 1.00 97.69 108 GLN A O 1
ATOM 866 N N . ARG A 1 109 ? -16.007 12.257 -7.737 1.00 96.88 109 ARG A N 1
ATOM 867 C CA . ARG A 1 109 ? -17.079 11.309 -7.395 1.00 96.88 109 ARG A CA 1
ATOM 868 C C . ARG A 1 109 ? -17.889 11.740 -6.184 1.00 96.88 109 ARG A C 1
ATOM 870 O O . ARG A 1 109 ? -19.104 11.575 -6.168 1.00 96.88 109 ARG A O 1
ATOM 877 N N . ARG A 1 110 ? -17.206 12.252 -5.161 1.00 96.06 110 ARG A N 1
ATOM 878 C CA . ARG A 1 110 ? -17.758 12.446 -3.813 1.00 96.06 110 ARG A CA 1
ATOM 879 C C . ARG A 1 110 ? -17.885 13.924 -3.438 1.00 96.06 110 ARG A C 1
ATOM 881 O O . ARG A 1 110 ? -18.451 14.242 -2.398 1.00 96.06 110 ARG A O 1
ATOM 888 N N . GLY A 1 111 ? -17.354 14.838 -4.255 1.00 97.62 111 GLY A N 1
ATOM 889 C CA . GLY A 1 111 ? -17.356 16.282 -3.997 1.00 97.62 111 GLY A CA 1
ATOM 890 C C . GLY A 1 111 ? -16.379 16.732 -2.906 1.00 97.62 111 GLY A C 1
ATOM 891 O O . GLY A 1 111 ? -16.333 17.915 -2.577 1.00 97.62 111 GLY A O 1
ATOM 892 N N . MET A 1 112 ? -15.600 15.811 -2.334 1.00 96.12 112 MET A N 1
ATOM 893 C CA . MET A 1 112 ? -14.649 16.070 -1.254 1.00 96.12 112 MET A CA 1
ATOM 894 C C . MET A 1 112 ? -13.502 15.055 -1.274 1.00 96.12 112 MET A C 1
ATOM 896 O O . MET A 1 112 ? -13.622 13.977 -1.859 1.00 96.12 112 MET A O 1
ATOM 900 N N . VAL A 1 113 ? -12.394 15.388 -0.610 1.00 93.25 113 VAL A N 1
ATOM 901 C CA . VAL A 1 113 ? -11.326 14.425 -0.306 1.00 93.25 113 VAL A CA 1
ATOM 902 C C . VAL A 1 113 ? -11.670 13.757 1.021 1.00 93.25 113 VAL A C 1
ATOM 904 O O . VAL A 1 113 ? -11.450 14.334 2.082 1.00 93.25 113 VAL A O 1
ATOM 907 N N . ASN A 1 114 ? -12.256 12.564 0.952 1.00 93.12 114 ASN A N 1
ATOM 908 C CA . ASN A 1 114 ? -12.554 11.717 2.111 1.00 93.12 114 ASN A CA 1
ATOM 909 C C . ASN A 1 114 ? -11.845 10.355 2.010 1.00 93.12 114 ASN A C 1
ATOM 911 O O . ASN A 1 114 ? -12.309 9.368 2.572 1.00 93.12 114 ASN A O 1
ATOM 915 N N . THR A 1 115 ? -10.736 10.323 1.276 1.00 94.56 115 THR A N 1
ATOM 916 C CA . THR A 1 115 ? -9.857 9.169 1.114 1.00 94.56 115 THR A CA 1
ATOM 917 C C . THR A 1 115 ? -8.440 9.524 1.542 1.00 94.56 115 THR A C 1
ATOM 919 O O . THR A 1 115 ? -8.093 10.702 1.667 1.00 94.56 115 THR A O 1
ATOM 922 N N . PHE A 1 116 ? -7.605 8.515 1.771 1.00 94.75 116 PHE A N 1
ATOM 923 C CA . PHE A 1 116 ? -6.207 8.719 2.148 1.00 94.75 116 PHE A CA 1
ATOM 924 C C . PHE A 1 116 ? -5.294 7.657 1.539 1.00 94.75 116 PHE A C 1
ATOM 926 O O . PHE A 1 116 ? -5.729 6.579 1.141 1.00 94.75 116 PHE A O 1
ATOM 933 N N . SER A 1 117 ? -4.004 7.952 1.452 1.00 95.38 117 SER A N 1
ATOM 934 C CA . SER A 1 117 ? -3.006 7.006 0.953 1.00 95.38 117 SER A CA 1
ATOM 935 C C . SER A 1 117 ? -2.016 6.658 2.051 1.00 95.38 117 SER A C 1
ATOM 937 O O . SER A 1 117 ? -1.433 7.560 2.653 1.00 95.38 117 SER A O 1
ATOM 939 N N . ILE A 1 118 ? -1.764 5.374 2.255 1.00 94.75 118 ILE A N 1
ATOM 940 C CA . ILE A 1 118 ? -0.678 4.895 3.097 1.00 94.75 118 ILE A CA 1
ATOM 941 C C . ILE A 1 118 ? 0.548 4.646 2.214 1.00 94.75 118 ILE A C 1
ATOM 943 O O . ILE A 1 118 ? 0.495 3.852 1.272 1.00 94.75 118 ILE A O 1
ATOM 947 N N . VAL A 1 119 ? 1.645 5.344 2.512 1.00 91.75 119 VAL A N 1
ATOM 948 C CA . VAL A 1 119 ? 2.941 5.179 1.839 1.00 91.75 119 VAL A CA 1
ATOM 949 C C . VAL A 1 119 ? 4.003 5.041 2.919 1.00 91.75 119 VAL A C 1
ATOM 951 O O . VAL A 1 119 ? 4.256 6.004 3.644 1.00 91.75 119 VAL A O 1
ATOM 954 N N . LYS A 1 120 ? 4.611 3.854 3.033 1.00 86.50 120 LYS A N 1
ATOM 955 C CA . LYS A 1 120 ? 5.603 3.574 4.077 1.00 86.50 120 LYS A CA 1
ATOM 956 C C . LYS A 1 120 ? 6.753 4.586 4.065 1.00 86.50 120 LYS A C 1
ATOM 958 O O . LYS A 1 120 ? 7.213 5.015 3.008 1.00 86.50 120 LYS A O 1
ATOM 963 N N . PHE A 1 121 ? 7.227 4.940 5.261 1.00 84.38 121 PHE A N 1
ATOM 964 C CA . PHE A 1 121 ? 8.413 5.776 5.508 1.00 84.38 121 PHE A CA 1
ATOM 965 C C . PHE A 1 121 ? 8.404 7.155 4.837 1.00 84.38 121 PHE A C 1
ATOM 967 O O . PHE A 1 121 ? 9.453 7.798 4.707 1.00 84.38 121 PHE A O 1
ATOM 974 N N . ARG A 1 122 ? 7.241 7.620 4.382 1.00 85.62 122 ARG A N 1
ATOM 975 C CA . ARG A 1 122 ? 7.125 8.909 3.720 1.00 85.62 122 ARG A CA 1
ATOM 976 C C . ARG A 1 122 ? 7.290 10.014 4.756 1.00 85.62 122 ARG A C 1
ATOM 978 O O . ARG A 1 122 ? 6.850 9.895 5.891 1.00 85.62 122 ARG A O 1
ATOM 985 N N . HIS A 1 123 ? 7.905 11.126 4.377 1.00 85.50 123 HIS A N 1
ATOM 986 C CA . HIS A 1 123 ? 7.830 12.320 5.216 1.00 85.50 123 HIS A CA 1
ATOM 987 C C . HIS A 1 123 ? 6.376 12.804 5.315 1.00 85.50 123 HIS A C 1
ATOM 989 O O . HIS A 1 123 ? 5.604 12.634 4.371 1.00 85.50 123 HIS A O 1
ATOM 995 N N . ASN A 1 124 ? 6.023 13.447 6.427 1.00 85.81 124 ASN A N 1
ATOM 996 C CA . ASN A 1 124 ? 4.680 13.980 6.636 1.00 85.81 124 ASN A CA 1
ATOM 997 C C . ASN A 1 124 ? 4.249 14.876 5.456 1.00 85.81 124 ASN A C 1
ATOM 999 O O . ASN A 1 124 ? 4.893 15.887 5.153 1.00 85.81 124 ASN A O 1
ATOM 1003 N N . THR A 1 125 ? 3.159 14.486 4.792 1.00 83.94 125 THR A N 1
ATOM 1004 C CA . THR A 1 125 ? 2.488 15.270 3.754 1.00 83.94 125 THR A CA 1
ATOM 1005 C C . THR A 1 125 ? 0.977 15.242 3.953 1.00 83.94 125 THR A C 1
ATOM 1007 O O . THR A 1 125 ? 0.423 14.282 4.485 1.00 83.94 125 THR A O 1
ATOM 1010 N N . ASN A 1 126 ? 0.282 16.281 3.486 1.00 80.69 126 ASN A N 1
ATOM 1011 C CA . ASN A 1 126 ? -1.178 16.315 3.554 1.00 80.69 126 ASN A CA 1
ATOM 1012 C C . ASN A 1 126 ? -1.785 15.140 2.770 1.00 80.69 126 ASN A C 1
ATOM 1014 O O . ASN A 1 126 ? -1.446 14.919 1.607 1.00 80.69 126 ASN A O 1
ATOM 1018 N N . GLY A 1 127 ? -2.703 14.417 3.411 1.00 78.88 127 GLY A N 1
ATOM 1019 C CA . GLY A 1 127 ? -3.418 13.281 2.823 1.00 78.88 127 GLY A CA 1
ATOM 1020 C C . GLY A 1 127 ? -2.681 11.943 2.912 1.00 78.88 127 GLY A C 1
ATOM 1021 O O . GLY A 1 127 ? -3.287 10.911 2.654 1.00 78.88 127 GLY A O 1
ATOM 1022 N N . THR A 1 128 ? -1.408 11.903 3.307 1.00 89.31 128 THR A N 1
ATOM 1023 C CA . THR A 1 128 ? -0.691 10.629 3.474 1.00 89.31 128 THR A CA 1
ATOM 1024 C C . THR A 1 128 ? -0.682 10.180 4.927 1.00 89.31 128 THR A C 1
ATOM 1026 O O . THR A 1 128 ? -0.479 10.998 5.819 1.00 89.31 128 THR A O 1
ATOM 1029 N N . VAL A 1 129 ? -0.843 8.881 5.142 1.00 91.94 129 VAL A N 1
ATOM 1030 C CA . VAL A 1 129 ? -0.775 8.229 6.453 1.00 91.94 129 VAL A CA 1
ATOM 1031 C C . VAL A 1 129 ? 0.500 7.390 6.505 1.00 91.94 129 VAL A C 1
ATOM 1033 O O . VAL A 1 129 ? 0.838 6.725 5.522 1.00 91.94 129 VAL A O 1
ATOM 1036 N N . ASN A 1 130 ? 1.205 7.424 7.635 1.00 89.56 130 ASN A N 1
ATOM 1037 C CA . ASN A 1 130 ? 2.402 6.610 7.850 1.00 89.56 130 ASN A CA 1
ATOM 1038 C C . ASN A 1 130 ? 2.088 5.293 8.568 1.00 89.56 130 ASN A C 1
ATOM 1040 O O . ASN A 1 130 ? 1.101 5.176 9.293 1.00 89.56 130 ASN A O 1
ATOM 1044 N N . THR A 1 131 ? 2.952 4.301 8.371 1.00 89.56 131 THR A N 1
ATOM 1045 C CA . THR A 1 131 ? 2.842 2.976 8.993 1.00 89.56 131 THR A CA 1
ATOM 1046 C C . THR A 1 131 ? 3.802 2.835 10.164 1.00 89.56 131 THR A C 1
ATOM 1048 O O . THR A 1 131 ? 4.981 3.169 10.037 1.00 89.56 131 THR A O 1
ATOM 1051 N N . GLU A 1 132 ? 3.334 2.224 11.243 1.00 84.62 132 GLU A N 1
ATOM 1052 C CA . GLU A 1 132 ? 4.147 1.737 12.356 1.00 84.62 132 GLU A CA 1
ATOM 1053 C C . GLU A 1 132 ? 4.127 0.202 12.326 1.00 84.62 132 GLU A C 1
ATOM 1055 O O . GLU A 1 132 ? 3.392 -0.468 13.053 1.00 84.62 132 GLU A O 1
ATOM 1060 N N . GLU A 1 133 ? 4.898 -0.372 11.402 1.00 70.12 133 GLU A N 1
ATOM 1061 C CA . GLU A 1 133 ? 4.930 -1.818 11.175 1.00 70.12 133 GLU A CA 1
ATOM 1062 C C . GLU A 1 133 ? 5.539 -2.542 12.387 1.00 70.12 133 GLU A C 1
ATOM 1064 O O . GLU A 1 133 ? 6.665 -2.244 12.795 1.00 70.12 133 GLU A O 1
ATOM 1069 N N . PHE A 1 134 ? 4.787 -3.476 12.985 1.00 64.00 134 PHE A N 1
ATOM 1070 C CA . PHE A 1 134 ? 5.119 -4.165 14.246 1.00 64.00 134 PHE A CA 1
ATOM 1071 C C . PHE A 1 134 ? 5.319 -3.249 15.466 1.00 64.00 134 PHE A C 1
ATOM 1073 O O . PHE A 1 134 ? 5.684 -3.720 16.547 1.00 64.00 134 PHE A O 1
ATOM 1080 N N . GLY A 1 135 ? 5.088 -1.948 15.310 1.00 73.69 135 GLY A N 1
ATOM 1081 C CA . GLY A 1 135 ? 5.383 -0.926 16.297 1.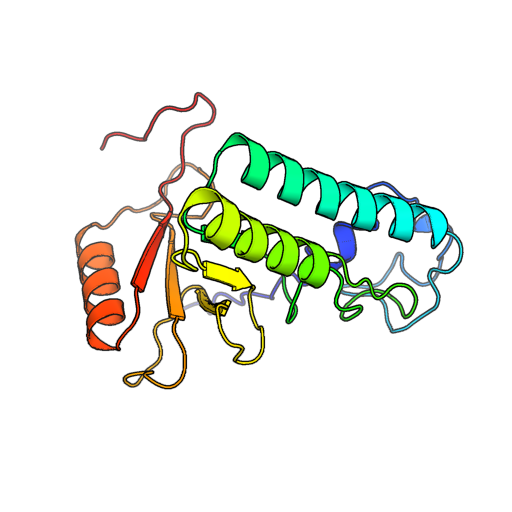00 73.69 135 GLY A CA 1
ATOM 1082 C C . GLY A 1 135 ? 4.134 -0.198 16.762 1.00 73.69 135 GLY A C 1
ATOM 1083 O O . GLY A 1 135 ? 3.099 -0.193 16.104 1.00 73.69 135 GLY A O 1
ATOM 1084 N N . ILE A 1 136 ? 4.251 0.421 17.932 1.00 87.12 136 ILE A N 1
ATOM 1085 C CA . ILE A 1 136 ? 3.329 1.442 18.416 1.00 87.12 136 ILE A CA 1
ATOM 1086 C C . ILE A 1 136 ? 4.210 2.544 19.041 1.00 87.12 136 ILE A C 1
ATOM 1088 O O . ILE A 1 136 ? 5.001 2.227 19.940 1.00 87.12 136 ILE A O 1
ATOM 1092 N N . PRO A 1 137 ? 4.117 3.818 18.607 1.00 89.94 137 PRO A N 1
ATOM 1093 C CA . PRO A 1 137 ? 4.995 4.898 19.069 1.00 89.94 137 PRO A CA 1
ATOM 1094 C C . PRO A 1 137 ? 4.933 5.065 20.583 1.00 89.94 137 PRO A C 1
ATOM 1096 O O . PRO A 1 137 ? 3.838 5.215 21.092 1.00 89.94 137 PRO A O 1
ATOM 1099 N N . GLU A 1 138 ? 6.051 5.085 21.322 1.00 91.12 138 GLU A N 1
ATOM 1100 C CA . GLU A 1 138 ? 6.076 5.099 22.809 1.00 91.12 138 GLU A CA 1
ATOM 1101 C C . GLU A 1 138 ? 5.145 6.146 23.460 1.00 91.12 138 GLU A C 1
ATOM 1103 O O . GLU A 1 138 ? 4.581 5.918 24.529 1.00 91.12 138 GLU A O 1
ATOM 1108 N N . LYS A 1 139 ? 4.979 7.295 22.803 1.00 93.88 139 LYS A N 1
ATOM 1109 C CA . LYS A 1 139 ? 4.148 8.419 23.245 1.00 93.88 139 LYS A CA 1
ATOM 1110 C C . LYS A 1 139 ? 3.022 8.649 22.243 1.00 93.88 139 LYS A C 1
ATOM 1112 O O . LYS A 1 139 ? 3.141 8.252 21.090 1.00 93.88 139 LYS A O 1
ATOM 1117 N N . ILE A 1 140 ? 1.985 9.370 22.671 1.00 95.50 140 ILE A N 1
ATOM 1118 C CA . ILE A 1 140 ? 0.943 9.878 21.768 1.00 95.50 140 ILE A CA 1
ATOM 1119 C C . ILE A 1 140 ? 1.613 10.603 20.592 1.00 95.50 140 ILE A C 1
ATOM 1121 O O . ILE A 1 140 ? 2.411 11.524 20.807 1.00 95.50 140 ILE A O 1
ATOM 1125 N N . ASN A 1 141 ? 1.293 10.182 19.367 1.00 91.19 141 ASN A N 1
ATOM 1126 C CA . ASN A 1 141 ? 1.816 10.781 18.147 1.00 91.19 141 ASN A CA 1
ATOM 1127 C C . ASN A 1 141 ? 0.693 11.495 17.392 1.00 91.19 141 ASN A C 1
ATOM 1129 O O . ASN A 1 141 ? 0.074 10.928 16.504 1.00 91.19 141 ASN A O 1
ATOM 1133 N N . SER A 1 142 ? 0.479 12.765 17.727 1.00 89.50 142 SER A N 1
ATOM 1134 C CA . SER A 1 142 ? -0.498 13.635 17.062 1.00 89.50 142 SER A CA 1
ATOM 1135 C C . SER A 1 142 ? 0.120 14.517 15.967 1.00 89.50 142 SER A C 1
ATOM 1137 O O . SER A 1 142 ? -0.486 15.489 15.518 1.00 89.50 142 SER A O 1
ATOM 1139 N N . LYS A 1 143 ? 1.368 14.239 15.560 1.00 89.62 143 LYS A N 1
ATOM 1140 C CA . LYS A 1 143 ? 2.080 15.052 14.556 1.00 89.62 143 LYS A CA 1
ATOM 1141 C C . LYS A 1 143 ? 1.635 14.743 13.132 1.00 89.62 143 LYS A C 1
ATOM 1143 O O . LYS A 1 143 ? 1.704 15.615 12.269 1.00 89.62 143 LYS A O 1
ATOM 1148 N N . GLU A 1 144 ? 1.237 13.504 12.890 1.00 90.25 144 GLU A N 1
ATOM 1149 C CA . GLU A 1 144 ? 0.755 13.015 11.606 1.00 90.25 144 GLU A CA 1
ATOM 1150 C C . GLU A 1 144 ? -0.190 11.834 11.839 1.00 90.25 144 GLU A C 1
ATOM 1152 O O . GLU A 1 144 ? -0.015 11.118 12.825 1.00 90.25 144 GLU A O 1
ATOM 1157 N N . PRO A 1 145 ? -1.173 11.603 10.957 1.00 92.19 145 PRO A N 1
ATOM 1158 C CA . PRO A 1 145 ? -1.967 10.388 11.009 1.00 92.19 145 PRO A CA 1
ATOM 1159 C C . PRO A 1 145 ? -1.085 9.158 10.778 1.00 92.19 145 PRO A C 1
ATOM 1161 O O . PRO A 1 145 ? -0.260 9.130 9.858 1.00 92.19 145 PRO A O 1
ATOM 1164 N N . TRP A 1 146 ? -1.299 8.116 11.573 1.00 93.44 146 TRP A N 1
ATOM 1165 C CA . TRP A 1 146 ? -0.531 6.881 11.482 1.00 93.44 146 TRP A CA 1
ATOM 1166 C C . TRP A 1 146 ? -1.399 5.650 11.754 1.00 93.44 146 TRP A C 1
ATOM 1168 O O . TRP A 1 146 ? -2.464 5.727 12.378 1.00 93.44 146 TRP A O 1
ATOM 1178 N N . ILE A 1 147 ? -0.941 4.504 11.255 1.00 94.19 147 ILE A N 1
ATOM 1179 C CA . ILE A 1 147 ? -1.587 3.208 11.447 1.00 94.19 147 ILE A CA 1
ATOM 1180 C C . ILE A 1 147 ? -0.573 2.167 11.924 1.00 94.19 147 ILE A C 1
ATOM 1182 O O . ILE A 1 147 ? 0.501 2.010 11.345 1.00 94.19 147 ILE A O 1
ATOM 1186 N N . ALA A 1 148 ? -0.919 1.480 13.007 1.00 94.19 148 ALA A N 1
ATOM 1187 C CA . ALA A 1 148 ? -0.195 0.343 13.552 1.00 94.19 148 ALA A CA 1
ATOM 1188 C C . ALA A 1 148 ? -0.620 -0.922 12.801 1.00 94.19 148 ALA A C 1
ATOM 1190 O O . ALA A 1 148 ? -1.818 -1.157 12.629 1.00 94.19 148 ALA A O 1
ATOM 1191 N N . GLU A 1 149 ? 0.327 -1.749 12.375 1.00 92.12 149 GLU A N 1
ATOM 1192 C CA . GLU A 1 149 ? 0.024 -2.926 11.559 1.00 92.12 149 GLU A CA 1
ATOM 1193 C C . GLU A 1 149 ? 0.650 -4.184 12.145 1.00 92.12 149 GLU A C 1
ATOM 1195 O O . GLU A 1 149 ? 1.846 -4.222 12.457 1.00 92.12 149 GLU A O 1
ATOM 1200 N N . THR A 1 150 ? -0.159 -5.234 12.286 1.00 91.62 150 THR A N 1
ATOM 1201 C CA . THR A 1 150 ? 0.317 -6.523 12.788 1.00 91.62 150 THR A CA 1
ATOM 1202 C C . THR A 1 150 ? -0.494 -7.690 12.219 1.00 91.62 150 THR A C 1
ATOM 1204 O O . THR A 1 150 ? -1.714 -7.574 12.062 1.00 91.62 150 THR A O 1
ATOM 1207 N N . PRO A 1 151 ? 0.142 -8.830 11.908 1.00 90.94 151 PRO A N 1
ATOM 1208 C CA . PRO A 1 151 ? -0.576 -10.041 11.558 1.00 90.94 151 PRO A CA 1
ATOM 1209 C C . PRO A 1 151 ? -0.989 -10.853 12.788 1.00 90.94 151 PRO A C 1
ATOM 1211 O O . PRO A 1 151 ? -0.326 -10.868 13.826 1.00 90.94 151 PRO A O 1
ATOM 1214 N N . VAL A 1 152 ? -2.067 -11.619 12.636 1.00 90.00 152 VAL A N 1
ATOM 1215 C CA . VAL A 1 152 ? -2.392 -12.730 13.532 1.00 90.00 152 VAL A CA 1
ATOM 1216 C C . VAL A 1 152 ? -1.582 -13.947 13.077 1.00 90.00 152 VAL A C 1
ATOM 1218 O O . VAL A 1 152 ? -1.967 -14.647 12.144 1.00 90.00 152 VAL A O 1
ATOM 1221 N N . GLY A 1 153 ? -0.437 -14.179 13.725 1.00 88.12 153 GLY A N 1
ATOM 1222 C CA . GLY A 1 153 ? 0.576 -15.133 13.261 1.00 88.12 153 GLY A CA 1
ATOM 1223 C C . GLY A 1 153 ? 1.632 -14.420 12.417 1.00 88.12 153 GLY A C 1
ATOM 1224 O O . GLY A 1 153 ? 2.494 -13.748 12.977 1.00 88.12 153 GLY A O 1
ATOM 1225 N N . ASP A 1 154 ? 1.535 -14.544 11.094 1.00 89.44 154 ASP A N 1
ATOM 1226 C CA . ASP A 1 154 ? 2.399 -13.880 10.106 1.00 89.44 154 ASP A CA 1
ATOM 1227 C C . ASP A 1 154 ? 1.550 -13.360 8.927 1.00 89.44 154 ASP A C 1
ATOM 1229 O O . ASP A 1 154 ? 0.371 -13.712 8.804 1.00 89.44 154 ASP A O 1
ATOM 1233 N N . TRP A 1 155 ? 2.122 -12.507 8.074 1.00 90.19 155 TRP A N 1
ATOM 1234 C CA . TRP A 1 155 ? 1.447 -11.862 6.937 1.00 90.19 155 TRP A CA 1
ATOM 1235 C C . TRP A 1 155 ? 0.905 -12.853 5.898 1.00 90.19 155 TRP A C 1
ATOM 1237 O O . TRP A 1 155 ? 0.009 -12.515 5.126 1.00 90.19 155 TRP A O 1
ATOM 1247 N N . PHE A 1 156 ? 1.447 -14.073 5.883 1.00 90.50 156 PHE A N 1
ATOM 1248 C CA . PHE A 1 156 ? 0.965 -15.194 5.087 1.00 90.50 156 PHE A CA 1
ATOM 1249 C C . PHE A 1 156 ? 0.706 -16.405 5.975 1.00 90.50 156 PHE A C 1
ATOM 1251 O O . PHE A 1 156 ? 1.296 -16.558 7.045 1.00 90.50 156 PHE A O 1
ATOM 1258 N N . TYR A 1 157 ? -0.170 -17.296 5.517 1.00 89.81 157 TYR A N 1
ATOM 1259 C CA . TYR A 1 157 ? -0.438 -18.529 6.238 1.00 89.81 157 TYR A CA 1
ATOM 1260 C C . TYR A 1 157 ? 0.777 -19.466 6.242 1.00 89.81 157 TYR A C 1
ATOM 1262 O O . TYR A 1 157 ? 1.359 -19.765 5.199 1.00 89.81 157 TYR A O 1
ATOM 1270 N N . ALA A 1 158 ? 1.067 -20.005 7.422 1.00 88.88 158 ALA A N 1
ATOM 1271 C CA . ALA A 1 158 ? 1.859 -21.204 7.634 1.00 88.88 158 ALA A CA 1
ATOM 1272 C C . ALA A 1 158 ? 1.237 -21.997 8.802 1.00 88.88 158 ALA A C 1
ATOM 1274 O O . ALA A 1 158 ? 0.529 -21.410 9.632 1.00 88.88 158 ALA A O 1
ATOM 1275 N N . PRO A 1 159 ? 1.449 -23.325 8.875 1.00 86.50 159 PRO A N 1
ATOM 1276 C CA . PRO A 1 159 ? 1.002 -24.108 10.020 1.00 86.50 159 PRO A CA 1
ATOM 1277 C C . PRO A 1 159 ? 1.734 -23.694 11.308 1.00 86.50 159 PRO A C 1
ATOM 1279 O O . PRO A 1 159 ? 2.781 -23.052 11.273 1.00 86.50 159 PRO A O 1
ATOM 1282 N N . ASP A 1 160 ? 1.174 -24.103 12.447 1.00 87.38 160 ASP A N 1
ATOM 1283 C CA . ASP A 1 160 ? 1.794 -24.011 13.778 1.00 87.38 160 ASP A CA 1
ATOM 1284 C C . ASP A 1 160 ? 2.003 -22.591 14.344 1.00 87.38 160 ASP A C 1
ATOM 1286 O O . ASP A 1 160 ? 2.751 -22.395 15.306 1.00 87.38 160 ASP A O 1
ATOM 1290 N N . PHE A 1 161 ? 1.286 -21.589 13.823 1.00 87.56 161 PHE A N 1
ATOM 1291 C CA . PHE A 1 161 ? 1.223 -20.279 14.470 1.00 87.56 161 PHE A CA 1
ATOM 1292 C C . PHE A 1 161 ? 0.397 -20.300 15.759 1.00 87.56 161 PHE A C 1
ATOM 1294 O O . PHE A 1 161 ? -0.641 -20.949 15.870 1.00 87.56 161 PHE A O 1
ATOM 1301 N N . THR A 1 162 ? 0.852 -19.525 16.746 1.00 83.69 162 THR A N 1
ATOM 1302 C CA . THR A 1 162 ? 0.100 -19.287 17.981 1.00 83.69 162 THR A CA 1
ATOM 1303 C C . THR A 1 162 ? -0.776 -18.053 17.827 1.00 83.69 162 THR A C 1
ATOM 1305 O O . THR A 1 162 ? -0.277 -16.947 17.621 1.00 83.69 162 THR A O 1
ATOM 1308 N N . TYR A 1 163 ? -2.081 -18.229 18.005 1.00 86.12 163 TYR A N 1
ATOM 1309 C CA . TYR A 1 163 ? -3.052 -17.142 17.948 1.00 86.12 163 TYR A CA 1
ATOM 1310 C C . TYR A 1 163 ? -3.445 -16.677 19.352 1.00 86.12 163 TYR A C 1
ATOM 1312 O O . TYR A 1 163 ? -3.752 -17.485 20.227 1.00 86.12 163 TYR A O 1
ATOM 1320 N N . ASN A 1 164 ? -3.444 -15.360 19.586 1.00 88.00 164 ASN A N 1
ATOM 1321 C CA . ASN A 1 164 ? -3.808 -14.780 20.880 1.00 88.00 164 ASN A CA 1
ATOM 1322 C C . ASN A 1 164 ? -4.668 -13.522 20.709 1.00 88.00 164 ASN A C 1
ATOM 1324 O O . ASN A 1 164 ? -4.163 -12.424 20.470 1.00 88.00 164 ASN A O 1
ATOM 1328 N N . SER A 1 165 ? -5.979 -13.675 20.894 1.00 90.50 165 SER A N 1
ATOM 1329 C CA . SER A 1 165 ? -6.941 -12.570 20.804 1.00 90.50 165 SER A CA 1
ATOM 1330 C C . SER A 1 165 ? -6.711 -11.490 21.864 1.00 90.50 165 SER A C 1
ATOM 1332 O O . SER A 1 165 ? -6.855 -10.305 21.575 1.00 90.50 165 SER A O 1
ATOM 1334 N N . GLY A 1 166 ? -6.289 -11.871 23.074 1.00 94.00 166 GLY A N 1
ATOM 1335 C CA . GLY A 1 166 ? -5.984 -10.928 24.151 1.00 94.00 166 GLY A CA 1
ATOM 1336 C C . GLY A 1 166 ? -4.852 -9.961 23.795 1.00 94.00 166 GLY A C 1
ATOM 1337 O O . GLY A 1 166 ? -4.913 -8.789 24.162 1.00 94.00 166 GLY A O 1
ATOM 1338 N N . MET A 1 167 ? -3.844 -10.419 23.049 1.00 90.88 167 MET A N 1
ATOM 1339 C CA . MET A 1 167 ? -2.772 -9.557 22.540 1.00 90.88 167 MET A CA 1
ATOM 1340 C C . MET A 1 167 ? -3.260 -8.627 21.431 1.00 90.88 167 MET A C 1
ATOM 1342 O O . MET A 1 167 ? -2.889 -7.458 21.435 1.00 90.88 167 MET A O 1
ATOM 1346 N N . MET A 1 168 ? -4.133 -9.101 20.539 1.00 93.12 168 MET A N 1
ATOM 1347 C CA . MET A 1 168 ? -4.701 -8.262 19.475 1.00 93.12 168 MET A CA 1
ATOM 1348 C C . MET A 1 168 ? -5.600 -7.156 20.034 1.00 93.12 168 MET A C 1
ATOM 1350 O O . MET A 1 168 ? -5.488 -6.006 19.621 1.00 93.12 168 MET A O 1
ATOM 1354 N N . ILE A 1 169 ? -6.426 -7.463 21.040 1.00 95.38 169 ILE A N 1
ATOM 1355 C CA . ILE A 1 169 ? -7.247 -6.457 21.733 1.00 95.38 169 ILE A CA 1
ATOM 1356 C C . ILE A 1 169 ? -6.355 -5.383 22.367 1.00 95.38 169 ILE A C 1
ATOM 1358 O O . ILE A 1 169 ? -6.618 -4.193 22.212 1.00 95.38 169 ILE A O 1
ATOM 1362 N N . LYS A 1 170 ? -5.274 -5.787 23.047 1.00 95.19 170 LYS A N 1
ATOM 1363 C CA . LYS A 1 170 ? -4.311 -4.840 23.626 1.00 95.19 170 LYS A CA 1
ATOM 1364 C C . LYS A 1 170 ? -3.626 -3.996 22.555 1.00 95.19 170 LYS A C 1
ATOM 1366 O O . LYS A 1 170 ? -3.498 -2.797 22.752 1.00 95.19 170 LYS A O 1
ATOM 1371 N N . TYR A 1 171 ? -3.231 -4.595 21.432 1.00 94.50 171 TYR A N 1
ATOM 1372 C CA . TYR A 1 171 ? -2.606 -3.881 20.319 1.00 94.50 171 TYR A CA 1
ATOM 1373 C C . TYR A 1 171 ? -3.522 -2.780 19.763 1.00 94.50 171 TYR A C 1
ATOM 1375 O O . TYR A 1 171 ? -3.096 -1.638 19.619 1.00 94.50 171 TYR A O 1
ATOM 1383 N N . ILE A 1 172 ? -4.806 -3.095 19.549 1.00 96.00 172 ILE A N 1
ATOM 1384 C CA . ILE A 1 172 ? -5.816 -2.122 19.108 1.00 96.00 172 ILE A CA 1
ATOM 1385 C C . ILE A 1 172 ? -5.971 -0.987 20.131 1.00 96.00 172 ILE A C 1
ATOM 1387 O O . ILE A 1 172 ? -5.962 0.183 19.755 1.00 96.00 172 ILE A O 1
ATOM 1391 N N . ILE A 1 173 ? -6.085 -1.317 21.424 1.00 96.81 173 ILE A N 1
ATOM 1392 C CA . ILE A 1 173 ? -6.221 -0.314 22.493 1.00 96.81 173 ILE A CA 1
ATOM 1393 C C . ILE A 1 173 ? -4.990 0.596 22.552 1.00 96.81 173 ILE A C 1
ATOM 1395 O O . ILE A 1 173 ? -5.144 1.809 22.657 1.00 96.81 173 ILE A O 1
ATOM 1399 N N . GLU A 1 174 ? -3.785 0.033 22.469 1.00 95.94 174 GLU A N 1
ATOM 1400 C CA . GLU A 1 174 ? -2.539 0.802 22.492 1.00 95.94 174 GLU A CA 1
ATOM 1401 C C . GLU A 1 174 ? -2.433 1.751 21.294 1.00 95.94 174 GLU A C 1
ATOM 1403 O O . GLU A 1 174 ? -2.039 2.902 21.478 1.00 95.94 174 GLU A O 1
ATOM 1408 N N . ALA A 1 175 ? -2.829 1.317 20.092 1.00 95.88 175 ALA A N 1
ATOM 1409 C CA . ALA A 1 175 ? -2.820 2.176 18.910 1.00 95.88 175 ALA A CA 1
ATOM 1410 C C . ALA A 1 175 ? -3.764 3.378 19.080 1.00 95.88 175 ALA A C 1
ATOM 1412 O O . ALA A 1 175 ? -3.346 4.530 18.941 1.00 95.88 175 ALA A O 1
ATOM 1413 N N . ILE A 1 176 ? -5.009 3.115 19.491 1.00 95.94 176 ILE A N 1
ATOM 1414 C CA . ILE A 1 176 ? -6.033 4.150 19.706 1.00 95.94 176 ILE A CA 1
ATOM 1415 C C . ILE A 1 176 ? -5.626 5.104 20.836 1.00 95.94 176 ILE A C 1
ATOM 1417 O O . ILE A 1 176 ? -5.765 6.319 20.705 1.00 95.94 176 ILE A O 1
ATOM 1421 N N . ALA A 1 177 ? -5.074 4.585 21.936 1.00 96.44 177 ALA A N 1
ATOM 1422 C CA . ALA A 1 177 ? -4.623 5.394 23.071 1.00 96.44 177 ALA A CA 1
ATOM 1423 C C . ALA A 1 177 ? -3.500 6.385 22.708 1.00 96.44 177 ALA A C 1
ATOM 1425 O O . ALA A 1 177 ? -3.233 7.314 23.472 1.00 96.44 177 ALA A O 1
ATOM 1426 N N . ARG A 1 178 ? -2.842 6.195 21.558 1.00 96.12 178 ARG A N 1
ATOM 1427 C CA . ARG A 1 178 ? -1.728 7.018 21.069 1.00 96.12 178 ARG A CA 1
ATOM 1428 C C . ARG A 1 178 ? -2.084 7.841 19.830 1.00 96.12 178 ARG A C 1
ATOM 1430 O O . ARG A 1 178 ? -1.172 8.374 19.197 1.00 96.12 178 ARG A O 1
ATOM 1437 N N . ASP A 1 179 ? -3.384 7.997 19.563 1.00 95.50 179 ASP A N 1
ATOM 1438 C CA . ASP A 1 179 ? -3.949 8.785 18.457 1.00 95.50 179 ASP A CA 1
ATOM 1439 C C . ASP A 1 179 ? -3.701 8.164 17.069 1.00 95.50 179 ASP A C 1
ATOM 1441 O O . ASP A 1 179 ? -3.481 8.867 16.086 1.00 95.50 179 ASP A O 1
ATOM 1445 N N . GLY A 1 180 ? -3.692 6.829 16.991 1.00 94.81 180 GLY A N 1
ATOM 1446 C CA . GLY A 1 180 ? -3.533 6.077 15.745 1.00 94.81 180 GLY A CA 1
ATOM 1447 C C . GLY A 1 180 ? -4.637 5.055 15.498 1.00 94.81 180 GLY A C 1
ATOM 1448 O O . GLY A 1 180 ? -5.472 4.774 16.359 1.00 94.81 180 GLY A O 1
ATOM 1449 N N . ASN A 1 181 ? -4.600 4.455 14.309 1.00 95.25 181 ASN A N 1
ATOM 1450 C CA . ASN A 1 181 ? -5.442 3.313 13.944 1.00 95.25 181 ASN A CA 1
ATOM 1451 C C . ASN A 1 181 ? -4.670 1.993 14.056 1.00 95.25 181 ASN A C 1
ATOM 1453 O O . ASN A 1 181 ? -3.443 1.988 14.090 1.00 95.25 181 ASN A O 1
ATOM 1457 N N . ALA A 1 182 ? -5.384 0.866 14.057 1.00 95.38 182 ALA A N 1
ATOM 1458 C CA . ALA A 1 182 ? -4.790 -0.466 13.962 1.00 95.38 182 ALA A CA 1
ATOM 1459 C C . ALA A 1 182 ? -5.346 -1.225 12.748 1.00 95.38 182 ALA A C 1
ATOM 1461 O O . ALA A 1 182 ? -6.564 -1.315 12.582 1.00 95.38 182 ALA A O 1
ATOM 1462 N N . ALA A 1 183 ? -4.461 -1.804 11.936 1.00 94.25 183 ALA A N 1
ATOM 1463 C CA . ALA A 1 183 ? -4.787 -2.766 10.889 1.00 94.25 183 ALA A CA 1
ATOM 1464 C C . ALA A 1 183 ? -4.273 -4.152 11.291 1.00 94.25 183 ALA A C 1
ATOM 1466 O O . ALA A 1 183 ? -3.081 -4.351 11.529 1.00 94.25 183 ALA A O 1
ATOM 1467 N N . ILE A 1 184 ? -5.191 -5.114 11.370 1.00 93.31 184 ILE A N 1
ATOM 1468 C CA . ILE A 1 184 ? -4.877 -6.494 11.737 1.00 93.31 184 ILE A CA 1
ATOM 1469 C C . ILE A 1 184 ? -4.968 -7.366 10.488 1.00 93.31 184 ILE A C 1
ATOM 1471 O O . ILE A 1 184 ? -6.033 -7.460 9.875 1.00 93.31 184 ILE A O 1
ATOM 1475 N N . CYS A 1 185 ? -3.866 -8.012 10.114 1.00 92.06 185 CYS A N 1
ATOM 1476 C CA . CYS A 1 185 ? -3.853 -8.956 9.002 1.00 92.06 185 CYS A CA 1
ATOM 1477 C C . CYS A 1 185 ? -4.332 -10.337 9.472 1.00 92.06 185 CYS A C 1
ATOM 1479 O O . CYS A 1 185 ? -3.793 -10.907 10.424 1.00 92.06 185 CYS A O 1
ATOM 1481 N N . ILE A 1 186 ? -5.354 -10.864 8.794 1.00 91.56 186 ILE A N 1
ATOM 1482 C CA . ILE A 1 186 ? -5.859 -12.227 8.970 1.00 91.56 186 ILE A CA 1
ATOM 1483 C C . ILE A 1 186 ? -5.510 -13.017 7.712 1.00 91.56 186 ILE A C 1
ATOM 1485 O O . ILE A 1 186 ? -6.093 -12.797 6.650 1.00 91.56 186 ILE A O 1
ATOM 1489 N N . SER A 1 187 ? -4.552 -13.928 7.840 1.00 89.81 187 SER A N 1
ATOM 1490 C CA . SER A 1 187 ? -4.060 -14.730 6.723 1.00 89.81 187 SER A CA 1
ATOM 1491 C C . SER A 1 187 ? -5.059 -15.817 6.328 1.00 89.81 187 SER A C 1
ATOM 1493 O O . SER A 1 187 ? -5.499 -16.609 7.163 1.00 89.81 187 SER A O 1
ATOM 1495 N N . LEU A 1 188 ? -5.407 -15.858 5.041 1.00 91.19 188 LEU A N 1
ATOM 1496 C CA . LEU A 1 188 ? -6.255 -16.898 4.457 1.00 91.19 188 LEU A CA 1
ATOM 1497 C C . LEU A 1 188 ? -5.451 -18.175 4.192 1.00 91.19 188 LEU A C 1
ATOM 1499 O O . LEU A 1 188 ? -4.253 -18.124 3.898 1.00 91.19 188 LEU A O 1
ATOM 1503 N N . LEU A 1 189 ? -6.132 -19.319 4.233 1.00 91.06 189 LEU A N 1
ATOM 1504 C CA . LEU A 1 189 ? -5.610 -20.573 3.699 1.00 91.06 189 LEU A CA 1
ATOM 1505 C C . LEU A 1 189 ? -5.481 -20.496 2.165 1.00 91.06 189 LEU A C 1
ATOM 1507 O O . LEU A 1 189 ? -6.162 -19.687 1.528 1.00 91.06 189 LEU A O 1
ATOM 1511 N N . PRO A 1 190 ? -4.649 -21.352 1.534 1.00 91.00 190 PRO A N 1
ATOM 1512 C CA . PRO A 1 190 ? -4.482 -21.359 0.077 1.00 91.00 190 PRO A CA 1
ATOM 1513 C C . PRO A 1 190 ? -5.774 -21.590 -0.722 1.00 91.00 190 PRO A C 1
ATOM 1515 O O . PRO A 1 190 ? -5.836 -21.229 -1.894 1.00 91.00 190 PRO A O 1
ATOM 1518 N N . ASP A 1 191 ? -6.798 -22.190 -0.108 1.00 93.88 191 ASP A N 1
ATOM 1519 C CA . ASP A 1 191 ? -8.123 -22.403 -0.703 1.00 93.88 191 ASP A CA 1
ATOM 1520 C C . ASP A 1 191 ? -9.093 -21.220 -0.500 1.00 93.88 191 ASP A C 1
ATOM 1522 O O . ASP A 1 191 ? -10.235 -21.269 -0.955 1.00 93.88 191 ASP A O 1
ATOM 1526 N N . GLY A 1 192 ? -8.643 -20.149 0.163 1.00 92.12 192 GLY A N 1
ATOM 1527 C CA . GLY A 1 192 ? -9.422 -18.947 0.454 1.00 92.12 192 GLY A CA 1
ATOM 1528 C C . GLY A 1 192 ? -10.260 -19.017 1.732 1.00 92.12 192 GLY A C 1
ATOM 1529 O O . GLY A 1 192 ? -10.946 -18.046 2.053 1.00 92.12 192 GLY A O 1
ATOM 1530 N N . SER A 1 193 ? -10.223 -20.125 2.475 1.00 92.44 193 SER A N 1
ATOM 1531 C CA . SER A 1 193 ? -10.906 -20.227 3.766 1.00 92.44 193 SER A CA 1
ATOM 1532 C C . SER A 1 193 ? -10.119 -19.547 4.899 1.00 92.44 193 SER A C 1
ATOM 1534 O O . SER A 1 193 ? -8.928 -19.254 4.778 1.00 92.44 193 SER A O 1
ATOM 1536 N N . ILE A 1 194 ? -10.798 -19.260 6.013 1.00 87.88 194 ILE A N 1
ATOM 1537 C CA . ILE A 1 194 ? -10.176 -18.761 7.247 1.00 87.88 194 ILE A CA 1
ATOM 1538 C C . ILE A 1 194 ? -9.992 -19.945 8.190 1.00 87.88 194 ILE A C 1
ATOM 1540 O O . ILE A 1 194 ? -10.893 -20.774 8.329 1.00 87.88 194 ILE A O 1
ATOM 1544 N N . ILE A 1 195 ? -8.850 -19.997 8.872 1.00 76.00 195 ILE A N 1
ATOM 1545 C CA . ILE A 1 195 ? -8.612 -20.972 9.938 1.00 76.00 195 ILE A CA 1
ATOM 1546 C C . ILE A 1 195 ? -9.616 -20.706 11.052 1.00 76.00 195 ILE A C 1
ATOM 1548 O O . ILE A 1 195 ? -9.555 -19.679 11.731 1.00 76.00 195 ILE A O 1
ATOM 1552 N N . LEU A 1 196 ? -10.551 -21.631 11.225 1.00 58.81 196 LEU A N 1
ATOM 1553 C CA . LEU A 1 196 ? -11.425 -21.643 12.384 1.00 58.81 196 LEU A CA 1
ATOM 1554 C C . LEU A 1 196 ? -10.705 -22.399 13.514 1.00 58.81 196 LEU A C 1
ATOM 1556 O O . LEU A 1 196 ? -10.125 -23.452 13.238 1.00 58.81 196 LEU A O 1
ATOM 1560 N N . PRO A 1 197 ? -10.681 -21.847 14.739 1.00 58.59 197 PRO A N 1
ATOM 1561 C CA . PRO A 1 197 ? -10.068 -22.490 15.899 1.00 58.59 197 PRO A CA 1
ATOM 1562 C C . PRO A 1 197 ? -10.767 -23.793 16.304 1.00 58.59 197 PRO A C 1
ATOM 1564 O O . PRO A 1 197 ? -11.979 -23.942 16.018 1.00 58.59 197 PRO A O 1
#

Organism: NCBI:txid1004

Secondary structure (DSSP, 8-state):
---------TTSHHHHTTTTS-GGGSTTSTT-SSSPPS---GGGHHHHHHHHHHHHHHHHHHHHHH--SEEEE--SSSSTT-STTS-SS----HHHHHHHHHHHHHHHHHSS---EEEETTPPP-TTEEEEEET---SS---SS-EEEEEESS-SS--TTPPP-HHHHHHHHHHHHHTT-EEEEE-PPPTTS-----

Sequence (197 aa):
MEKASGGKDMTHDFYMVLICVSIREYKKLLSQSGPPPAGIFINHLYYAKWYTTQWALRMMDVTEHYDPDFIYTDGTSDQPFSGNGTGTGFKANAMQIVIADFYNRSIQRRGMVNTFSIVKFRHNTNGTVNTEEFGIPEKINSKEPWIAETPVGDWFYAPDFTYNSGMMIKYIIEAIARDGNAAICISLLPDGSIILP